Protein AF-A0A2N9XS10-F1 (afdb_monomer)

Mean predicted aligned error: 16.61 Å

Sequence (284 aa):
MAFKNLYELLKLKPTATPKDIAQAMKNAAQNQMISLDDLKQCKQLLLNEEARKKYNARLYAEYPEILIELTKPKEPEPAELEPAELETPEPVNTAASKKKRYIFISAACAVVIAVIGGVYFKYYKPISDAKEAVKDILKDPDSAKFYNVKRFVNSKSKIVSVCGKVNAKVPAGGYGGKQPFVYLVETKEAVLIPDKRPESIVKDFFYSTIYRINCLNADPDELSQQSAEAIVRLVEYEKLANEREATSIYDVTYNHLGKKMKEMSEKMEKDKQAISIYSHSDDE

Foldseek 3Di:
DDQDDLCVLLVHALPDDLVSLVVSLVVCVVVVSDDPVSSVVSCVQVNDPVSVVVSVVVVCVVCVVSVVVVPPPPDDDDDDDDDDDDDDDDDDDDDDDVPVVVVVVVVVVVVVVVVVVVVCCVAVVQLVLQLVQVLVVDPHSVQKDWAPWHWDQQPAPRFIKIKTWIWGADPVRDIPDTWIKIAGSVVSHIDTQDPFQDPDLLVQLVSLLRCCVGPVNDNNVVSVVLSVVLVVLVVVLVVLVVVLVVDDPPDPVNVVSVVVNVVSVVVNVVSCVVRGPDDPVRND

Secondary structure (DSSP, 8-state):
-PPP-HHHHTT--TT--HHHHHHHHHHHHHTT-S-HHHHHHHHHHHSSHHHHHHHHHHHHHH-THHHHHHHS-----------------------SSHHHHHHHHHHHHHHHHHHHHHHHHHHTHHHHHHHHHHHHHSSSGGG-EEEEEEEEE-TTT--EEEEEEEE-B-TTSSB---EEEEEETTTTEEEEPPSS--SSHHHHHHHHHHHHHHHS---HHHHHHHHHHHHHHHHHHHHHHHHHHHS-TTSHHHHHHHHHHHHHHHHHHHHHHHH-S--GGGG-

Radius of gyration: 30.56 Å; Cα contacts (8 Å, |Δi|>4): 286; chains: 1; bounding box: 82×45×98 Å

pLDDT: mean 81.93, std 19.3, range [24.75, 98.44]

Solvent-accessible surface area (backbone atoms only — not comparable to full-atom values): 16619 Å² total; per-residue (Å²): 133,84,90,76,67,65,38,64,78,56,74,46,59,94,83,57,50,64,66,54,51,55,50,37,51,51,54,32,59,77,65,64,71,57,55,75,68,57,52,49,49,43,52,59,34,60,67,33,70,71,43,24,54,58,46,49,57,49,46,51,71,75,42,56,65,61,59,52,66,73,64,53,74,83,73,82,74,81,83,81,84,84,83,89,87,85,86,85,81,87,83,88,89,83,94,86,70,67,72,63,58,54,53,55,52,51,50,52,51,51,53,52,51,50,53,52,49,50,54,43,55,72,62,47,43,60,55,52,53,38,52,51,43,45,29,75,74,43,91,35,47,86,56,56,45,79,41,80,72,42,80,34,63,20,84,81,81,62,52,46,23,33,31,32,28,38,29,33,39,42,98,88,73,48,70,80,49,77,34,41,35,42,19,37,65,85,81,64,46,53,44,79,38,72,88,52,62,54,91,47,66,69,55,33,46,50,52,17,49,54,45,33,29,46,67,65,56,43,55,57,68,63,52,49,50,53,52,51,54,46,51,52,49,49,54,52,44,53,51,47,50,55,53,36,71,75,36,56,86,87,40,74,64,28,60,54,40,52,49,52,49,51,61,47,50,58,50,50,52,51,44,45,67,73,55,43,78,63,60,84,81,40,78,119

Organism: NCBI:txid1196083

Nearest PDB structures (foldseek):
  6jqa-assembly1_A  TM=9.370E-01  e=3.439E+00  Onion yellows phytoplasma OY-W
  6jqa-assembly1_B  TM=9.227E-01  e=4.290E+00  Onion yellows phytoplasma OY-W

Structure (mmCIF, N/CA/C/O backbone):
data_AF-A0A2N9XS10-F1
#
_entry.id   AF-A0A2N9XS10-F1
#
loop_
_atom_site.group_PDB
_atom_site.id
_atom_site.type_symbol
_atom_site.label_atom_id
_atom_site.label_alt_id
_atom_site.label_comp_id
_atom_site.label_asym_id
_atom_site.label_entity_id
_atom_site.label_seq_id
_atom_site.pdbx_PDB_ins_code
_atom_site.Cartn_x
_atom_site.Cartn_y
_atom_site.Cartn_z
_atom_site.occupancy
_atom_site.B_iso_or_equiv
_atom_site.auth_seq_id
_atom_site.auth_comp_id
_atom_site.auth_asym_id
_atom_site.auth_atom_id
_atom_site.pdbx_PDB_model_num
ATOM 1 N N . MET A 1 1 ? -9.688 -20.241 16.674 1.00 48.56 1 MET A N 1
ATOM 2 C CA . MET A 1 1 ? -11.089 -20.157 17.145 1.00 48.56 1 MET A CA 1
ATOM 3 C C . MET A 1 1 ? -11.550 -18.715 17.014 1.00 48.56 1 MET A C 1
ATOM 5 O O . MET A 1 1 ? -10.761 -17.829 17.325 1.00 48.56 1 MET A O 1
ATOM 9 N N . ALA A 1 2 ? -12.756 -18.479 16.494 1.00 65.25 2 ALA A N 1
ATOM 10 C CA . ALA A 1 2 ? -13.311 -17.133 16.337 1.00 65.25 2 ALA A CA 1
ATOM 11 C C . ALA A 1 2 ? -13.537 -16.467 17.707 1.00 65.25 2 ALA A C 1
ATOM 13 O O . ALA A 1 2 ? -13.857 -17.145 18.683 1.00 65.25 2 ALA A O 1
ATOM 14 N N . PHE A 1 3 ? -13.337 -15.151 17.792 1.00 78.56 3 PHE A N 1
ATOM 15 C CA . PHE A 1 3 ? -13.546 -14.392 19.024 1.00 78.56 3 PHE A CA 1
ATOM 16 C C . PHE A 1 3 ? -15.055 -14.247 19.311 1.00 78.56 3 PHE A C 1
ATOM 18 O O . PHE A 1 3 ? -15.808 -13.740 18.481 1.00 78.56 3 PHE A O 1
ATOM 25 N N . LYS A 1 4 ? -15.500 -14.727 20.479 1.00 84.94 4 LYS A N 1
ATOM 26 C CA . LYS A 1 4 ? -16.919 -14.880 20.846 1.00 84.94 4 LYS A CA 1
ATOM 27 C C . LYS A 1 4 ? -17.401 -13.712 21.708 1.00 84.94 4 LYS A C 1
ATOM 29 O O . LYS A 1 4 ? -16.705 -13.332 22.651 1.00 84.94 4 LYS A O 1
ATOM 34 N N . ASN A 1 5 ? -18.591 -13.180 21.421 1.00 88.88 5 ASN A N 1
ATOM 35 C CA . ASN A 1 5 ? -19.243 -12.139 22.219 1.00 88.88 5 ASN A CA 1
ATOM 36 C C . ASN A 1 5 ? -19.998 -12.749 23.417 1.00 88.88 5 ASN A C 1
ATOM 38 O O . ASN A 1 5 ? -21.089 -13.292 23.280 1.00 88.88 5 ASN A O 1
ATOM 42 N N . LEU A 1 6 ? -19.418 -12.655 24.612 1.00 88.56 6 LEU A N 1
ATOM 43 C CA . LEU A 1 6 ? -19.959 -13.228 25.845 1.00 88.56 6 LEU A CA 1
ATOM 44 C C . LEU A 1 6 ? -21.153 -12.433 26.396 1.00 88.56 6 LEU A C 1
ATOM 46 O O . LEU A 1 6 ? -21.957 -12.982 27.146 1.00 88.56 6 LEU A O 1
ATOM 50 N N . TYR A 1 7 ? -21.293 -11.157 26.026 1.00 89.75 7 TYR A N 1
ATOM 51 C CA . TYR A 1 7 ? -22.439 -10.340 26.434 1.00 89.75 7 TYR A CA 1
ATOM 52 C C . TYR A 1 7 ? -23.711 -10.749 25.699 1.00 89.75 7 TYR A C 1
ATOM 54 O O . TYR A 1 7 ? -24.768 -10.857 26.315 1.00 89.75 7 TYR A O 1
ATOM 62 N N . GLU A 1 8 ? -23.590 -11.057 24.412 1.00 88.38 8 GLU A N 1
ATOM 63 C CA . GLU A 1 8 ? -24.694 -11.542 23.586 1.00 88.38 8 GLU A CA 1
ATOM 64 C C . GLU A 1 8 ? -25.215 -12.903 24.068 1.00 88.38 8 GLU A C 1
ATOM 66 O O . GLU A 1 8 ? -26.425 -13.090 24.190 1.00 88.38 8 GLU A O 1
ATOM 71 N N . LEU A 1 9 ? -24.315 -13.810 24.472 1.00 85.81 9 LEU A N 1
ATOM 72 C CA . LEU A 1 9 ? -24.684 -15.100 25.077 1.00 85.81 9 LEU A CA 1
ATOM 73 C C . LEU A 1 9 ? -25.534 -14.944 26.345 1.00 85.81 9 LEU A C 1
ATOM 75 O O . LEU A 1 9 ? -26.408 -15.763 26.617 1.00 85.81 9 LEU A O 1
ATOM 79 N N . LEU A 1 10 ? -25.276 -13.891 27.122 1.00 86.50 10 LEU A N 1
ATOM 80 C CA . LEU A 1 10 ? -26.023 -13.570 28.339 1.00 86.50 10 LEU A CA 1
ATOM 81 C C . LEU A 1 10 ? -27.206 -12.625 28.083 1.00 86.50 10 LEU A C 1
ATOM 83 O O . LEU A 1 10 ? -27.904 -12.279 29.035 1.00 86.50 10 LEU A O 1
ATOM 87 N N . LYS A 1 11 ? -27.436 -12.207 26.829 1.00 85.88 11 LYS A N 1
ATOM 88 C CA . LYS A 1 11 ? -28.42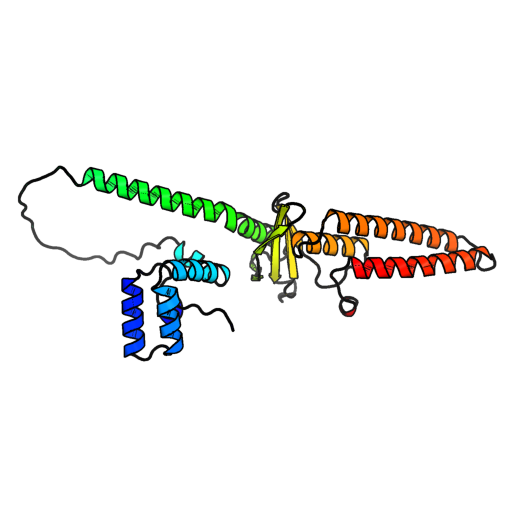3 -11.184 26.438 1.00 85.88 11 LYS A CA 1
ATOM 89 C C . LYS A 1 11 ? -28.269 -9.878 27.229 1.00 85.88 11 LYS A C 1
ATOM 91 O O . LYS A 1 11 ? -29.248 -9.251 27.626 1.00 85.88 11 LYS A O 1
ATOM 96 N N . LEU A 1 12 ? -27.024 -9.479 27.482 1.00 86.31 12 LEU A N 1
ATOM 97 C CA . LEU A 1 12 ? -26.670 -8.270 28.220 1.00 86.31 12 LEU A CA 1
ATOM 98 C C . LEU A 1 12 ? -25.936 -7.270 27.331 1.00 86.31 12 LEU A C 1
ATOM 100 O O . LEU A 1 12 ? -25.313 -7.627 26.336 1.00 86.31 12 LEU A O 1
ATOM 104 N N . LYS A 1 13 ? -25.957 -6.000 27.739 1.00 86.38 13 LYS A N 1
ATOM 105 C CA . LYS A 1 13 ? -25.102 -4.963 27.150 1.00 86.38 13 LYS A CA 1
ATOM 106 C C . LYS A 1 13 ? -23.727 -4.959 27.833 1.00 86.38 13 LYS A C 1
ATOM 108 O O . LYS A 1 13 ? -23.651 -5.239 29.033 1.00 86.38 13 LYS A O 1
ATOM 113 N N . PRO A 1 14 ? -22.642 -4.556 27.144 1.00 86.19 14 PRO A N 1
ATOM 114 C CA . PRO A 1 14 ? -21.313 -4.433 27.757 1.00 86.19 14 PRO A CA 1
ATOM 115 C C . PRO A 1 14 ? -21.239 -3.470 28.951 1.00 86.19 14 PRO A C 1
ATOM 117 O O . PRO A 1 14 ? -20.295 -3.538 29.742 1.00 86.19 14 PRO A O 1
ATOM 120 N N . THR A 1 15 ? -22.243 -2.599 29.103 1.00 84.25 15 THR A N 1
ATOM 121 C CA . THR A 1 15 ? -22.436 -1.660 30.217 1.00 84.25 15 THR A CA 1
ATOM 122 C C . THR A 1 15 ? -23.069 -2.283 31.468 1.00 84.25 15 THR A C 1
ATOM 124 O O . THR A 1 15 ? -23.132 -1.615 32.496 1.00 84.25 15 THR A O 1
ATOM 127 N N . ALA A 1 16 ? -23.509 -3.548 31.421 1.00 85.44 16 ALA A N 1
ATOM 128 C CA . ALA A 1 16 ? -24.172 -4.226 32.538 1.00 85.44 16 ALA A CA 1
ATOM 129 C C . ALA A 1 16 ? -23.303 -4.264 33.807 1.00 85.44 16 ALA A C 1
ATOM 131 O O . ALA A 1 16 ? -22.079 -4.448 33.744 1.00 85.44 16 ALA A O 1
ATOM 132 N N . THR A 1 17 ? -23.911 -4.120 34.984 1.00 90.88 17 THR A N 1
ATOM 133 C CA . THR A 1 17 ? -23.143 -4.142 36.235 1.00 90.88 17 THR A CA 1
ATOM 134 C C . THR A 1 17 ? -22.638 -5.561 36.540 1.00 90.88 17 THR A C 1
ATOM 136 O O . THR A 1 17 ? -23.207 -6.540 36.052 1.00 90.88 17 THR A O 1
ATOM 139 N N . PRO A 1 18 ? -21.578 -5.731 37.355 1.00 88.19 18 PRO A N 1
ATOM 140 C CA . PRO A 1 18 ? -21.129 -7.063 37.773 1.00 88.19 18 PRO A CA 1
ATOM 141 C C . PRO A 1 18 ? -22.240 -7.898 38.429 1.00 88.19 18 PRO A C 1
ATOM 143 O O . PRO A 1 18 ? -22.281 -9.115 38.254 1.00 88.19 18 PRO A O 1
ATOM 146 N N . LYS A 1 19 ? -23.168 -7.240 39.140 1.00 89.19 19 LYS A N 1
ATOM 147 C CA . LYS A 1 19 ? -24.332 -7.882 39.759 1.00 89.19 19 LYS A CA 1
ATOM 148 C C . LYS A 1 19 ? -25.300 -8.425 38.703 1.00 89.19 19 LYS A C 1
ATOM 150 O O . LYS A 1 19 ? -25.727 -9.571 38.820 1.00 89.19 19 LYS A O 1
ATOM 155 N N . ASP A 1 20 ? -25.581 -7.647 37.660 1.00 90.06 20 ASP A N 1
ATOM 156 C CA . ASP A 1 20 ? -26.467 -8.063 36.562 1.00 90.06 20 ASP A CA 1
ATOM 157 C C . ASP A 1 20 ? -25.864 -9.228 35.773 1.00 90.06 20 ASP A C 1
ATOM 159 O O . ASP A 1 20 ? -26.562 -10.180 35.436 1.00 90.06 20 ASP A O 1
ATOM 163 N N . ILE A 1 21 ? -24.546 -9.202 35.547 1.00 90.88 21 ILE A N 1
ATOM 164 C CA . ILE A 1 21 ? -23.814 -10.291 34.885 1.00 90.88 21 ILE A CA 1
ATOM 165 C C . ILE A 1 21 ? -23.883 -11.571 35.719 1.00 90.88 21 ILE A C 1
ATOM 167 O O . ILE A 1 21 ? -24.205 -12.631 35.185 1.00 90.88 21 ILE A O 1
ATOM 171 N N . ALA A 1 22 ? -23.630 -11.488 37.028 1.00 90.56 22 ALA A N 1
ATOM 172 C CA . ALA A 1 22 ? -23.716 -12.646 37.915 1.00 90.56 22 ALA A CA 1
ATOM 173 C C . ALA A 1 22 ? -25.136 -13.238 37.946 1.00 90.56 22 ALA A C 1
ATOM 175 O O . ALA A 1 22 ? -25.300 -14.460 37.905 1.00 90.56 22 ALA A O 1
ATOM 176 N N . GLN A 1 23 ? -26.160 -12.380 37.967 1.00 91.12 23 GLN A N 1
ATOM 177 C CA . GLN A 1 23 ? -27.555 -12.809 37.938 1.00 91.12 23 GLN A CA 1
ATOM 178 C C . GLN A 1 23 ? -27.931 -13.452 36.595 1.00 91.12 23 GLN A C 1
ATOM 180 O O . GLN A 1 23 ? -28.557 -14.511 36.582 1.00 91.12 23 GLN A O 1
ATOM 185 N N . ALA A 1 24 ? -27.508 -12.871 35.469 1.00 90.44 24 ALA A N 1
ATOM 186 C CA . ALA A 1 24 ? -27.749 -13.432 34.142 1.00 90.44 24 ALA A CA 1
ATOM 187 C C . ALA A 1 24 ? -27.050 -14.784 33.959 1.00 90.44 24 ALA A C 1
ATOM 189 O O . ALA A 1 24 ? -27.658 -15.720 33.450 1.00 90.44 24 ALA A O 1
ATOM 190 N N . MET A 1 25 ? -25.813 -14.929 34.446 1.00 90.94 25 MET A N 1
ATOM 191 C CA . MET A 1 25 ? -25.104 -16.211 34.439 1.00 90.94 25 MET A CA 1
ATOM 192 C C . MET A 1 25 ? -25.833 -17.275 35.265 1.00 90.94 25 MET A C 1
ATOM 194 O O . MET A 1 25 ? -25.942 -18.417 34.824 1.00 90.94 25 MET A O 1
ATOM 198 N N . LYS A 1 26 ? -26.359 -16.910 36.444 1.00 90.12 26 LYS A N 1
ATOM 199 C CA . LYS A 1 26 ? -27.147 -17.822 37.286 1.00 90.12 26 LYS A CA 1
ATOM 200 C C . LYS A 1 26 ? -28.411 -18.289 36.561 1.00 90.12 26 LYS A C 1
ATOM 202 O O . LYS A 1 26 ? -28.662 -19.490 36.505 1.00 90.12 26 LYS A O 1
ATOM 207 N N . ASN A 1 27 ? -29.154 -17.361 35.960 1.00 87.12 27 ASN A N 1
ATOM 208 C CA . ASN A 1 27 ? -30.365 -17.670 35.199 1.00 87.12 27 ASN A CA 1
ATOM 209 C C . ASN A 1 27 ? -30.054 -18.537 33.964 1.00 87.12 27 ASN A C 1
ATOM 211 O O . ASN A 1 27 ? -30.767 -19.498 33.685 1.00 87.12 27 ASN A O 1
ATOM 215 N N . ALA A 1 28 ? -28.972 -18.235 33.241 1.00 87.75 28 ALA A N 1
ATOM 216 C CA . ALA A 1 28 ? -28.562 -18.983 32.056 1.00 87.75 28 ALA A CA 1
ATOM 217 C C . ALA A 1 28 ? -28.104 -20.412 32.399 1.00 87.75 28 ALA A C 1
ATOM 219 O O . ALA A 1 28 ? -28.397 -21.340 31.649 1.00 87.75 28 ALA A O 1
ATOM 220 N N . ALA A 1 29 ? -27.447 -20.602 33.550 1.00 86.12 29 ALA A N 1
ATOM 221 C CA . ALA A 1 29 ? -27.064 -21.919 34.053 1.00 86.12 29 ALA A CA 1
ATOM 222 C C . ALA A 1 29 ? -28.277 -22.753 34.497 1.00 86.12 29 ALA A C 1
ATOM 224 O O . ALA A 1 29 ? -28.362 -23.931 34.160 1.00 86.12 29 ALA A O 1
ATOM 225 N N . GLN A 1 30 ? -29.229 -22.147 35.217 1.00 84.81 30 GLN A N 1
ATOM 226 C CA . GLN A 1 30 ? -30.445 -22.827 35.685 1.00 84.81 30 GLN A CA 1
ATOM 227 C C . GLN A 1 30 ? -31.339 -23.285 34.529 1.00 84.81 30 GLN A C 1
ATOM 229 O O . GLN A 1 30 ? -31.885 -24.382 34.574 1.00 84.81 30 GLN A O 1
ATOM 234 N N . ASN A 1 31 ? -31.438 -22.466 33.482 1.00 82.94 31 ASN A N 1
ATOM 235 C CA . ASN A 1 31 ? -32.268 -22.742 32.312 1.00 82.94 31 ASN A CA 1
ATOM 236 C C . ASN A 1 31 ? -31.500 -23.421 31.165 1.00 82.94 31 ASN A C 1
ATOM 238 O O . ASN A 1 31 ? -32.026 -23.506 30.059 1.00 82.94 31 ASN A O 1
ATOM 242 N N . GLN A 1 32 ? -30.253 -23.853 31.399 1.00 83.38 32 GLN A N 1
ATOM 243 C CA . GLN A 1 32 ? -29.389 -24.517 30.410 1.00 83.38 32 GLN A CA 1
ATOM 244 C C . GLN A 1 32 ? -29.262 -23.761 29.068 1.00 83.38 32 GLN A C 1
ATOM 246 O O . GLN A 1 32 ? -29.139 -24.363 28.005 1.00 83.38 32 GLN A O 1
ATOM 251 N N . MET A 1 33 ? -29.277 -22.425 29.105 1.00 76.62 33 MET A N 1
ATOM 252 C CA . MET A 1 33 ? -29.275 -21.578 27.902 1.00 76.62 33 MET A CA 1
ATOM 253 C C . MET A 1 33 ? -27.901 -21.478 27.226 1.00 76.62 33 MET A C 1
ATOM 255 O O . MET A 1 33 ? -27.823 -21.103 26.059 1.00 76.62 33 MET A O 1
ATOM 259 N N . ILE A 1 34 ? -26.820 -21.780 27.952 1.00 84.38 34 ILE A N 1
ATOM 260 C CA . ILE A 1 34 ? -25.438 -21.733 27.457 1.00 84.38 34 ILE A CA 1
ATOM 261 C C . ILE A 1 34 ? -24.620 -22.904 28.013 1.00 84.38 34 ILE A C 1
ATOM 263 O O . ILE A 1 34 ? -24.944 -23.464 29.062 1.00 84.38 34 ILE A O 1
ATOM 267 N N . SER A 1 35 ? -23.547 -23.272 27.309 1.00 86.19 35 SER A N 1
ATOM 268 C CA . SER A 1 35 ? -22.690 -24.399 27.689 1.00 86.19 35 SER A CA 1
ATOM 269 C C . SER A 1 35 ? -21.893 -24.133 28.978 1.00 86.19 35 SER A C 1
ATOM 271 O O . SER A 1 35 ? -21.622 -22.986 29.345 1.00 86.19 35 SER A O 1
ATOM 273 N N . LEU A 1 36 ? -21.464 -25.202 29.659 1.00 81.00 36 LEU A N 1
ATOM 274 C CA . LEU A 1 36 ? -20.620 -25.093 30.858 1.00 81.00 36 LEU A CA 1
ATOM 275 C C . LEU A 1 36 ? -19.260 -24.435 30.568 1.00 81.00 36 LEU A C 1
ATOM 277 O O . LEU A 1 36 ? -18.736 -23.718 31.423 1.00 81.00 36 LEU A O 1
ATOM 281 N N . ASP A 1 37 ? -18.702 -24.650 29.373 1.00 84.25 37 ASP A N 1
ATOM 282 C CA . ASP A 1 37 ? -17.444 -24.018 28.965 1.00 84.25 37 ASP A CA 1
ATOM 283 C C . ASP A 1 37 ? -17.618 -22.503 28.772 1.00 84.25 37 ASP A C 1
ATOM 285 O O . ASP A 1 37 ? -16.839 -21.710 29.303 1.00 84.25 37 ASP A O 1
ATOM 289 N N . ASP A 1 38 ? -18.716 -22.083 28.136 1.00 85.50 38 ASP A N 1
ATOM 290 C CA . ASP A 1 38 ? -19.047 -20.665 27.969 1.00 85.50 38 ASP A CA 1
ATOM 291 C C . ASP A 1 38 ? -19.319 -19.976 29.317 1.00 85.50 38 ASP A C 1
ATOM 293 O O . ASP A 1 38 ? -18.853 -18.860 29.550 1.00 85.50 38 ASP A O 1
ATOM 297 N N . LEU A 1 39 ? -19.996 -20.649 30.258 1.00 85.69 39 LEU A N 1
ATOM 298 C CA . LEU A 1 39 ? -20.187 -20.144 31.627 1.00 85.69 39 LEU A CA 1
ATOM 299 C C . LEU A 1 39 ? -18.859 -19.913 32.350 1.00 85.69 39 LEU A C 1
ATOM 301 O O . LEU A 1 39 ? -18.704 -18.924 33.076 1.00 85.69 39 LEU A O 1
ATOM 305 N N . LYS A 1 40 ? -17.888 -20.811 32.152 1.00 88.50 40 LYS A N 1
ATOM 306 C CA . LYS A 1 40 ? -16.547 -20.680 32.725 1.00 88.50 40 LYS A CA 1
ATOM 307 C C . LYS A 1 40 ? -15.818 -19.474 32.135 1.00 88.50 40 LYS A C 1
ATOM 309 O O . LYS A 1 40 ? -15.238 -18.699 32.898 1.00 88.50 40 LYS A O 1
ATOM 314 N N . GLN A 1 41 ? -15.911 -19.268 30.821 1.00 88.81 41 GLN A N 1
ATOM 315 C CA . GLN A 1 41 ? -15.352 -18.089 30.156 1.00 88.81 41 GLN A CA 1
ATOM 316 C C . GLN A 1 41 ? -16.016 -16.793 30.645 1.00 88.81 41 GLN A C 1
ATOM 318 O O . GLN A 1 41 ? -15.308 -15.853 31.006 1.00 88.81 41 GLN A O 1
ATOM 323 N N . CYS A 1 42 ? -17.347 -16.755 30.778 1.00 87.25 42 CYS A N 1
ATOM 324 C CA . CYS A 1 42 ? -18.070 -15.616 31.356 1.00 87.25 42 CYS A CA 1
ATOM 325 C C . CYS A 1 42 ? -17.596 -15.300 32.782 1.00 87.25 42 CYS A C 1
ATOM 327 O O . CYS A 1 42 ? -17.342 -14.141 33.108 1.00 87.25 42 CYS A O 1
ATOM 329 N N . LYS A 1 43 ? -17.393 -16.319 33.627 1.00 89.19 43 LYS A N 1
ATOM 330 C CA . LYS A 1 43 ? -16.877 -16.126 34.993 1.00 89.19 43 LYS A CA 1
ATOM 331 C C . LYS A 1 43 ? -15.473 -15.522 34.995 1.00 89.19 43 LYS A C 1
ATOM 333 O O . LYS A 1 43 ? -15.200 -14.614 35.774 1.00 89.19 43 LYS A O 1
ATOM 338 N N . 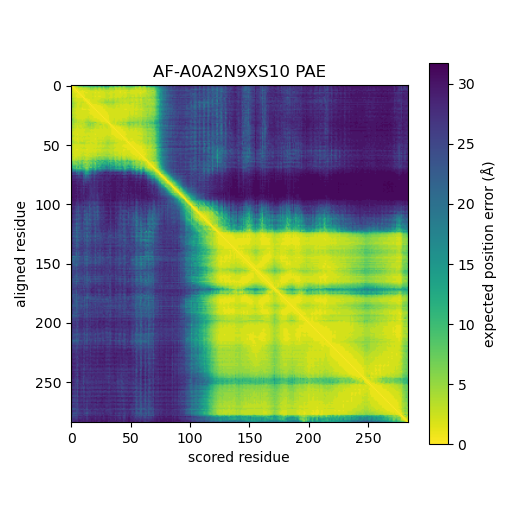GLN A 1 44 ? -14.582 -16.034 34.149 1.00 88.94 44 GLN A N 1
ATOM 339 C CA . GLN A 1 44 ? -13.179 -15.617 34.111 1.00 88.94 44 GLN A CA 1
ATOM 340 C C . GLN A 1 44 ? -12.995 -14.231 33.489 1.00 88.94 44 GLN A C 1
ATOM 342 O O . GLN A 1 44 ? -12.175 -13.454 33.972 1.00 88.94 44 GLN A O 1
ATOM 347 N N . LEU A 1 45 ? -13.755 -13.923 32.436 1.00 89.81 45 LEU A N 1
ATOM 348 C CA . LEU A 1 45 ? -13.566 -12.720 31.629 1.00 89.81 45 LEU A CA 1
ATOM 349 C C . LEU A 1 45 ? -14.521 -11.582 31.996 1.00 89.81 45 LEU A C 1
ATOM 351 O O . LEU A 1 45 ? -14.124 -10.437 31.853 1.00 89.81 45 LEU A O 1
ATOM 355 N N . LEU A 1 46 ? -15.744 -11.847 32.474 1.00 91.44 46 LEU A N 1
ATOM 356 C CA . LEU A 1 46 ? -16.735 -10.790 32.742 1.00 91.44 46 LEU A CA 1
ATOM 357 C C . LEU A 1 46 ? -16.889 -10.423 34.225 1.00 91.44 46 LEU A C 1
ATOM 359 O O . LEU A 1 46 ? -17.251 -9.285 34.521 1.00 91.44 46 LEU A O 1
ATOM 363 N N . LEU A 1 47 ? -16.629 -11.346 35.160 1.00 89.81 47 LEU A N 1
ATOM 364 C CA . LEU A 1 47 ? -16.726 -11.059 36.604 1.00 89.81 47 LEU A CA 1
ATOM 365 C C . LEU A 1 47 ? -15.409 -10.567 37.221 1.00 89.81 47 LEU A C 1
ATOM 367 O O . LEU A 1 47 ? -15.429 -9.990 38.306 1.00 89.81 47 LEU A O 1
ATOM 371 N N . ASN A 1 48 ? -14.277 -10.752 36.540 1.00 89.06 48 ASN A N 1
ATOM 372 C CA . ASN A 1 48 ? -13.007 -10.142 36.925 1.00 89.06 48 ASN A CA 1
ATOM 373 C C . ASN A 1 48 ? -12.855 -8.785 36.224 1.00 89.06 48 ASN A C 1
ATOM 375 O O . ASN A 1 48 ? -12.909 -8.713 35.001 1.00 89.06 48 ASN A O 1
ATOM 379 N N . GLU A 1 49 ? -12.652 -7.709 36.986 1.00 86.31 49 GLU A N 1
ATOM 380 C CA . GLU A 1 49 ? -12.628 -6.346 36.443 1.00 86.31 49 GLU A CA 1
ATOM 381 C C . GLU A 1 49 ? -11.483 -6.109 35.442 1.00 86.31 49 GLU A C 1
ATOM 383 O O . GLU A 1 49 ? -11.682 -5.489 34.395 1.00 86.31 49 GLU A O 1
ATOM 388 N N . GLU A 1 50 ? -10.286 -6.620 35.733 1.00 83.94 50 GLU A N 1
ATOM 389 C CA . GLU A 1 50 ? -9.113 -6.453 34.873 1.00 83.94 50 GLU A CA 1
ATOM 390 C C . GLU A 1 50 ? -9.252 -7.268 33.580 1.00 83.94 50 GLU A C 1
ATOM 392 O O . GLU A 1 50 ? -9.005 -6.763 32.479 1.00 83.94 50 GLU A O 1
ATOM 397 N N . ALA A 1 51 ? -9.716 -8.514 33.701 1.00 86.06 51 ALA A N 1
ATOM 398 C CA . ALA A 1 51 ? -9.990 -9.373 32.556 1.00 86.06 51 ALA A CA 1
ATOM 399 C C . ALA A 1 51 ? -11.115 -8.798 31.689 1.00 86.06 51 ALA A C 1
ATOM 401 O O . ALA A 1 51 ? -10.989 -8.788 30.466 1.00 86.06 51 ALA A O 1
ATOM 402 N N . ARG A 1 52 ? -12.156 -8.226 32.308 1.00 90.50 52 ARG A N 1
ATOM 403 C CA . ARG A 1 52 ? -13.281 -7.584 31.619 1.00 90.50 52 ARG A CA 1
ATOM 404 C C . ARG A 1 52 ? -12.839 -6.362 30.837 1.00 90.50 52 ARG A C 1
ATOM 406 O O . ARG A 1 52 ? -13.276 -6.181 29.708 1.00 90.50 52 ARG A O 1
ATOM 413 N N . LYS A 1 53 ? -11.935 -5.545 31.382 1.00 86.31 53 LYS A N 1
ATOM 414 C CA . LYS A 1 53 ? -11.351 -4.404 30.658 1.00 86.31 53 LYS A CA 1
ATOM 415 C C . LYS A 1 53 ? -10.604 -4.860 29.401 1.00 86.31 53 LYS A C 1
ATOM 417 O O . LYS A 1 53 ? -10.855 -4.329 28.320 1.00 86.31 53 LYS A O 1
ATOM 422 N N . LYS A 1 54 ? -9.742 -5.876 29.522 1.00 85.94 54 LYS A N 1
ATOM 423 C CA . LYS A 1 54 ? -9.000 -6.463 28.387 1.00 85.94 54 LYS A CA 1
ATOM 424 C C . LYS A 1 54 ? -9.939 -7.110 27.365 1.00 85.94 54 LYS A C 1
ATOM 426 O O . LYS A 1 54 ? -9.771 -6.924 26.161 1.00 85.94 54 LYS A O 1
ATOM 431 N N . TYR A 1 55 ? -10.946 -7.831 27.846 1.00 88.75 55 TYR A N 1
ATOM 432 C CA . TYR A 1 55 ? -11.958 -8.473 27.020 1.00 88.75 55 TYR A CA 1
ATOM 433 C C . TYR A 1 55 ? -12.798 -7.445 26.255 1.00 88.75 55 TYR A C 1
ATOM 435 O O . TYR A 1 55 ? -12.935 -7.572 25.045 1.00 88.75 55 TYR A O 1
ATOM 443 N N . ASN A 1 56 ? -13.273 -6.385 26.914 1.00 88.19 56 ASN A N 1
ATOM 444 C CA . ASN A 1 56 ? -14.059 -5.318 26.290 1.00 88.19 56 ASN A CA 1
ATOM 445 C C . ASN A 1 56 ? -13.252 -4.553 25.244 1.00 88.19 56 ASN A C 1
ATOM 447 O O . ASN A 1 56 ? -13.769 -4.264 24.171 1.00 88.19 56 ASN A O 1
ATOM 451 N N . ALA A 1 57 ? -11.973 -4.277 25.515 1.00 84.00 57 ALA A N 1
ATOM 452 C CA . ALA A 1 57 ? -11.086 -3.666 24.529 1.00 84.00 57 ALA A CA 1
ATOM 453 C C . ALA A 1 57 ? -10.988 -4.517 23.252 1.00 84.00 57 ALA A C 1
ATOM 455 O O . ALA A 1 57 ? -11.034 -3.983 22.146 1.00 84.00 57 ALA A O 1
ATOM 456 N N . ARG A 1 58 ? -10.912 -5.846 23.399 1.00 85.75 58 ARG A N 1
ATOM 457 C CA . ARG A 1 58 ? -10.918 -6.772 22.262 1.00 85.75 58 ARG A CA 1
ATOM 458 C C . ARG A 1 58 ? -12.294 -6.883 21.604 1.00 85.75 58 ARG A C 1
ATOM 460 O O . ARG A 1 58 ? -12.369 -6.890 20.384 1.00 85.75 58 ARG A O 1
ATOM 467 N N . LEU A 1 59 ? -13.368 -6.906 22.390 1.00 86.38 59 LEU A N 1
ATOM 468 C CA . LEU A 1 59 ? -14.746 -6.938 21.903 1.00 86.38 59 LEU A CA 1
ATOM 469 C C . LEU A 1 59 ? -15.045 -5.754 20.992 1.00 86.38 59 LEU A C 1
ATOM 471 O O . LEU A 1 59 ? -15.566 -5.950 19.905 1.00 86.38 59 LEU A O 1
ATOM 475 N N . TYR A 1 60 ? -14.650 -4.549 21.393 1.00 83.69 60 TYR A N 1
ATOM 476 C CA . TYR A 1 60 ? -14.849 -3.348 20.587 1.00 83.69 60 TYR A CA 1
ATOM 477 C C . TYR A 1 60 ? -13.930 -3.266 19.366 1.00 83.69 60 TYR A C 1
ATOM 479 O O . TYR A 1 60 ? -14.276 -2.606 18.390 1.00 83.69 60 TYR A O 1
ATOM 487 N N . ALA A 1 61 ? -12.772 -3.931 19.403 1.00 76.94 61 ALA A N 1
ATOM 488 C CA . ALA A 1 61 ? -11.901 -4.043 18.238 1.00 76.94 61 ALA A CA 1
ATOM 489 C C . ALA A 1 61 ? -12.478 -4.984 17.164 1.00 76.94 61 ALA A C 1
ATOM 491 O O . ALA A 1 61 ? -12.237 -4.766 15.980 1.00 76.94 61 ALA A O 1
ATOM 492 N N . GLU A 1 62 ? -13.222 -6.014 17.577 1.00 76.62 62 GLU A N 1
ATOM 493 C CA . GLU A 1 62 ? -13.800 -7.033 16.686 1.00 76.62 62 GLU A CA 1
ATOM 494 C C . GLU A 1 62 ? -15.237 -6.686 16.244 1.00 76.62 62 GLU A C 1
ATOM 496 O O . GLU A 1 62 ? -15.593 -6.954 15.101 1.00 76.62 62 GLU A O 1
ATOM 501 N N . TYR A 1 63 ? -16.033 -6.045 17.112 1.00 77.69 63 TYR A N 1
ATOM 502 C CA . TYR A 1 63 ? -17.448 -5.695 16.895 1.00 77.69 63 TYR A CA 1
ATOM 503 C C . TYR A 1 63 ? -17.695 -4.188 17.131 1.00 77.69 63 TYR A C 1
ATOM 505 O O . TYR A 1 63 ? -18.221 -3.781 18.178 1.00 77.69 63 TYR A O 1
ATOM 513 N N . PRO A 1 64 ? -17.271 -3.317 16.198 1.00 69.00 64 PRO A N 1
ATOM 514 C CA . PRO A 1 64 ? -17.357 -1.863 16.356 1.00 69.00 64 PRO A CA 1
ATOM 515 C C . PRO A 1 64 ? -18.799 -1.320 16.387 1.00 69.00 64 PRO A C 1
ATOM 517 O O . PRO A 1 64 ? -19.035 -0.251 16.949 1.00 69.00 64 PRO A O 1
ATOM 520 N N . GLU A 1 65 ? -19.776 -2.043 15.835 1.00 69.06 65 GLU A N 1
ATOM 521 C CA . GLU A 1 65 ? -21.207 -1.701 15.852 1.00 69.06 65 GLU A CA 1
ATOM 522 C C . GLU A 1 65 ? -21.802 -1.605 17.264 1.00 69.06 65 GLU A C 1
ATOM 524 O O . GLU A 1 65 ? -22.680 -0.776 17.506 1.00 69.06 65 GLU A O 1
ATOM 529 N N . ILE A 1 66 ? -21.266 -2.361 18.228 1.00 70.62 66 ILE A N 1
ATOM 530 C CA . ILE A 1 66 ? -21.722 -2.337 19.625 1.00 70.62 66 ILE A CA 1
ATOM 531 C C . ILE A 1 66 ? -21.500 -0.947 20.247 1.00 70.62 66 ILE A C 1
ATOM 533 O O . ILE A 1 66 ? -22.315 -0.474 21.036 1.00 70.62 66 ILE A O 1
ATOM 537 N N . LEU A 1 67 ? -20.424 -0.248 19.869 1.00 60.03 67 LEU A N 1
ATOM 538 C CA . LEU A 1 67 ? -20.153 1.114 20.347 1.00 60.03 67 LEU A CA 1
ATOM 539 C C . LEU A 1 67 ? -21.082 2.155 19.713 1.00 60.03 67 LEU A C 1
ATOM 541 O O . LEU A 1 67 ? -21.410 3.154 20.354 1.00 60.03 67 LEU A O 1
ATOM 545 N N . ILE A 1 68 ? -21.541 1.915 18.485 1.00 58.25 68 ILE A N 1
ATOM 546 C CA . ILE A 1 68 ? -22.514 2.782 17.811 1.00 58.25 68 ILE A CA 1
ATOM 547 C C . ILE A 1 68 ? -23.872 2.661 18.515 1.00 58.25 68 ILE A C 1
ATOM 549 O O . ILE A 1 68 ? -24.524 3.667 18.780 1.00 58.25 68 ILE A O 1
ATOM 553 N N . GLU A 1 69 ? -24.277 1.451 18.904 1.00 61.78 69 GLU A N 1
ATOM 554 C CA . GLU A 1 69 ? -25.533 1.230 19.631 1.00 61.78 69 GLU A CA 1
ATOM 555 C C . GLU A 1 69 ? -25.517 1.821 21.051 1.00 61.78 69 GLU A C 1
ATOM 557 O O . GLU A 1 69 ? -26.536 2.311 21.533 1.00 61.78 69 GLU A O 1
ATOM 562 N N . LEU A 1 70 ? -24.356 1.839 21.714 1.00 63.22 70 LEU A N 1
ATOM 563 C CA . LEU A 1 70 ? -24.193 2.456 23.036 1.00 63.22 70 LEU A CA 1
ATOM 564 C C . LEU A 1 70 ? -24.169 3.994 23.003 1.00 63.22 70 LEU A C 1
ATOM 566 O O . LEU A 1 70 ? -24.390 4.616 24.041 1.00 63.22 70 LEU A O 1
ATOM 570 N N . THR A 1 71 ? -23.883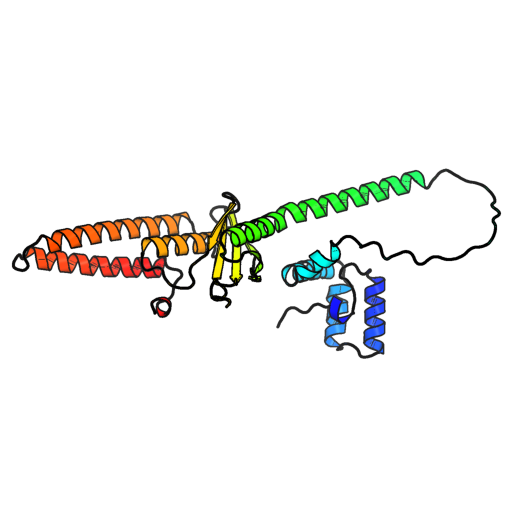 4.601 21.846 1.00 46.91 71 THR A N 1
ATOM 571 C CA . THR A 1 71 ? -23.751 6.062 21.675 1.00 46.91 71 THR A CA 1
ATOM 572 C C . THR A 1 71 ? -24.939 6.712 20.967 1.00 46.91 71 THR A C 1
ATOM 574 O O . THR A 1 71 ? -25.021 7.941 20.945 1.00 46.91 71 THR A O 1
ATOM 577 N N . LYS A 1 72 ? -25.892 5.927 20.443 1.00 46.78 72 LYS A N 1
ATOM 578 C CA . LYS A 1 72 ? -27.170 6.465 19.963 1.00 46.78 72 LYS A CA 1
ATOM 579 C C . LYS A 1 72 ? -27.895 7.180 21.116 1.00 46.78 72 LYS A C 1
ATOM 581 O O . LYS A 1 72 ? -28.083 6.571 22.174 1.00 46.78 72 LYS A O 1
ATOM 586 N N . PRO A 1 73 ? -28.311 8.449 20.937 1.00 39.69 73 PRO A N 1
ATOM 587 C CA . PRO A 1 73 ? -29.187 9.125 21.883 1.00 39.69 73 PRO A CA 1
ATOM 588 C C . PRO A 1 73 ? -30.416 8.254 22.132 1.00 39.69 73 PRO A C 1
ATOM 590 O O . PRO A 1 73 ? -30.982 7.707 21.186 1.00 39.69 73 PRO A O 1
ATOM 593 N N . LYS A 1 74 ? -30.810 8.101 23.399 1.00 41.88 74 LYS A N 1
ATOM 594 C CA . LYS A 1 74 ? -32.066 7.440 23.751 1.00 41.88 74 LYS A CA 1
ATOM 595 C C . LYS A 1 74 ? -33.192 8.277 23.138 1.00 41.88 74 LYS A C 1
ATOM 597 O O . LYS A 1 74 ? -33.475 9.367 23.629 1.00 41.88 74 LYS A O 1
ATOM 602 N N . GLU A 1 75 ? -33.741 7.808 22.024 1.00 36.69 75 GLU A N 1
ATOM 603 C CA . GLU A 1 75 ? -34.915 8.390 21.381 1.00 36.69 75 GLU A CA 1
ATOM 604 C C . GLU A 1 75 ? -36.039 8.438 22.431 1.00 36.69 75 GLU A C 1
ATOM 606 O O . GLU A 1 75 ? -36.2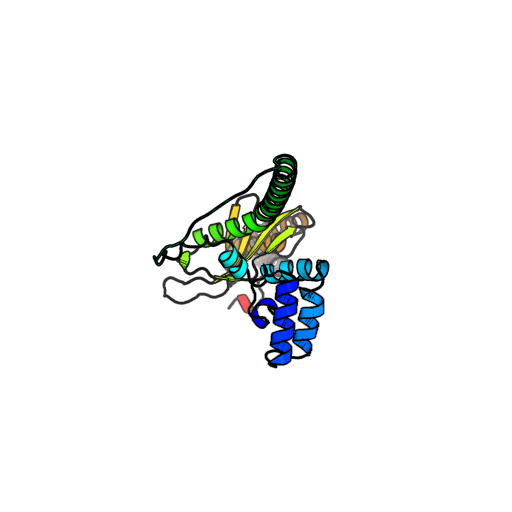06 7.457 23.167 1.00 36.69 75 GLU A O 1
ATOM 611 N N . PRO A 1 76 ? -36.717 9.585 22.623 1.00 36.09 76 PRO A N 1
ATOM 612 C CA . PRO A 1 76 ? -37.744 9.704 23.644 1.00 36.09 76 PRO A CA 1
ATOM 613 C C . PRO A 1 76 ? -38.902 8.780 23.273 1.00 36.09 76 PRO A C 1
ATOM 615 O O . PRO A 1 76 ? -39.656 9.038 22.340 1.00 36.09 76 PRO A O 1
ATOM 618 N N . GLU A 1 77 ? -39.001 7.679 24.006 1.00 38.97 77 GLU A N 1
ATOM 619 C CA . GLU A 1 77 ? -40.158 6.796 24.004 1.00 38.97 77 GLU A CA 1
ATOM 620 C C . GLU A 1 77 ? -41.400 7.652 24.339 1.00 38.97 77 GLU A C 1
ATOM 622 O O . GLU A 1 77 ? -41.347 8.416 25.313 1.00 38.97 77 GLU A O 1
ATOM 627 N N . PRO A 1 78 ? -42.469 7.627 23.518 1.00 33.22 78 PRO A N 1
ATOM 628 C CA . PRO A 1 78 ? -43.632 8.481 23.721 1.00 33.22 78 PRO A CA 1
ATOM 629 C C . PRO A 1 78 ? -44.250 8.206 25.088 1.00 33.22 78 PRO A C 1
ATOM 631 O O . PRO A 1 78 ? -44.529 7.061 25.435 1.00 33.22 78 PRO A O 1
ATOM 634 N N . ALA A 1 79 ? -44.447 9.267 25.865 1.00 38.09 79 ALA A N 1
ATOM 635 C CA . ALA A 1 79 ? -45.123 9.197 27.146 1.00 38.09 79 ALA A CA 1
ATOM 636 C C . ALA A 1 79 ? -46.580 8.753 26.942 1.00 38.09 79 ALA A C 1
ATOM 638 O O . ALA A 1 79 ? -47.405 9.529 26.459 1.00 38.09 79 ALA A O 1
ATOM 639 N N . GLU A 1 80 ? -46.899 7.521 27.330 1.00 37.09 80 GLU A N 1
ATOM 640 C CA . GLU A 1 80 ? -48.275 7.129 27.627 1.00 37.09 80 GLU A CA 1
ATOM 641 C C . GLU A 1 80 ? -48.675 7.732 28.989 1.00 37.09 80 GLU A C 1
ATOM 643 O O . GLU A 1 80 ? -48.108 7.413 30.034 1.00 37.09 80 GLU A O 1
ATOM 648 N N . LEU A 1 81 ? -49.620 8.675 28.926 1.00 29.48 81 LEU A N 1
ATOM 649 C CA . LEU A 1 81 ? -50.431 9.253 30.011 1.00 29.48 81 LEU A CA 1
ATOM 650 C C . LEU A 1 81 ? -51.411 8.166 30.519 1.00 29.48 81 LEU A C 1
ATOM 652 O O . LEU A 1 81 ? -51.924 7.422 29.691 1.00 29.48 81 LEU A O 1
ATOM 656 N N . GLU A 1 82 ? -51.680 7.904 31.806 1.00 36.03 82 GLU A N 1
ATOM 657 C CA . GLU A 1 82 ? -52.348 8.651 32.908 1.00 36.03 82 GLU A CA 1
ATOM 658 C C . GLU A 1 82 ? -52.630 7.614 34.057 1.00 36.03 82 GLU A C 1
ATOM 660 O O . GLU A 1 82 ? -52.425 6.422 33.799 1.00 36.03 82 GLU A O 1
ATOM 665 N N . PRO A 1 83 ? -53.223 7.920 35.249 1.00 38.03 83 PRO A N 1
ATOM 666 C CA . PRO A 1 83 ? -53.412 9.184 35.991 1.00 38.03 83 PRO A CA 1
ATOM 667 C C . PRO A 1 83 ? -53.078 9.108 37.523 1.00 38.03 83 PRO A C 1
ATOM 669 O O . PRO A 1 83 ? -52.628 8.088 38.037 1.00 38.03 83 PRO A O 1
ATOM 672 N N . ALA A 1 84 ? -53.316 10.246 38.205 1.00 31.55 84 ALA A N 1
ATOM 673 C CA . ALA A 1 84 ? -53.307 10.623 39.643 1.00 31.55 84 ALA A CA 1
ATOM 674 C C . ALA A 1 84 ? -53.708 9.540 40.686 1.00 31.55 84 ALA A C 1
ATOM 676 O O . ALA A 1 84 ? -54.395 8.589 40.341 1.00 31.55 84 ALA A O 1
ATOM 677 N N . GLU A 1 85 ? -53.336 9.550 41.979 1.00 30.73 85 GLU A N 1
ATOM 678 C CA . GLU A 1 85 ? -53.456 10.535 43.092 1.00 30.73 85 GLU A CA 1
ATOM 679 C C . GLU A 1 85 ? -52.744 9.869 44.324 1.00 30.73 85 GLU A C 1
ATOM 681 O O . GLU A 1 85 ? -52.658 8.643 44.359 1.00 30.73 85 GLU A O 1
ATOM 686 N N . LEU A 1 86 ? -52.124 10.507 45.332 1.00 24.75 86 LEU A N 1
ATOM 687 C CA . LEU A 1 86 ? -52.759 11.127 46.509 1.00 24.75 86 LEU A CA 1
ATOM 688 C C . LEU A 1 86 ? -51.663 11.576 47.528 1.00 24.75 86 LEU A C 1
ATOM 690 O O . LEU A 1 86 ? -50.769 10.806 47.870 1.00 24.75 86 LEU A O 1
ATOM 694 N N . GLU A 1 87 ? -51.773 12.834 47.959 1.00 31.34 87 GLU A N 1
ATOM 695 C CA . GLU A 1 87 ? -51.408 13.523 49.221 1.00 31.34 87 GLU A CA 1
ATOM 696 C C . GLU A 1 87 ? -50.161 13.181 50.090 1.00 31.34 87 GLU A C 1
ATOM 698 O O . GLU A 1 87 ? -49.891 12.061 50.515 1.00 31.34 87 GLU A O 1
ATOM 703 N N . THR A 1 88 ? -49.457 14.263 50.458 1.00 31.17 88 THR A N 1
ATOM 704 C CA . THR A 1 88 ? -48.394 14.404 51.482 1.00 31.17 88 THR A CA 1
ATOM 705 C C . THR A 1 88 ? -48.923 14.260 52.929 1.00 31.17 88 THR A C 1
ATOM 707 O O . THR A 1 88 ? -50.116 14.460 53.140 1.00 31.17 88 THR A O 1
ATOM 710 N N . PRO A 1 89 ? -48.072 14.040 53.961 1.00 38.09 89 PRO A N 1
ATOM 711 C CA . PRO A 1 89 ? -47.375 15.169 54.609 1.00 38.09 89 PRO A CA 1
ATOM 712 C C . PRO A 1 89 ? -45.911 14.888 55.019 1.00 38.09 89 PRO A C 1
ATOM 714 O O . PRO A 1 89 ? -45.514 13.762 55.312 1.00 38.09 89 PRO A O 1
ATOM 717 N N . GLU A 1 90 ? -45.103 15.952 55.065 1.00 40.41 90 GLU A N 1
ATOM 718 C CA . GLU A 1 90 ? -43.765 15.968 55.683 1.00 40.41 90 GLU A CA 1
ATOM 719 C C . GLU A 1 90 ? -43.835 15.745 57.213 1.00 40.41 90 GLU A C 1
ATOM 721 O O . GLU A 1 90 ? -44.879 15.985 57.825 1.00 40.41 90 GLU A O 1
ATOM 726 N N . PRO A 1 91 ? -42.713 15.376 57.872 1.00 36.56 91 PRO A N 1
ATOM 727 C CA . PRO A 1 91 ? -41.982 16.455 58.542 1.00 36.56 91 PRO A CA 1
ATOM 728 C C . PRO A 1 91 ? -40.436 16.346 58.529 1.00 36.56 91 PRO A C 1
ATOM 730 O O . PRO A 1 91 ? -39.843 15.324 58.854 1.00 36.56 91 PRO A O 1
ATOM 733 N N . VAL A 1 92 ? -39.810 17.492 58.228 1.00 34.47 92 VAL A N 1
ATOM 734 C CA . VAL A 1 92 ? -38.858 18.235 59.085 1.00 34.47 92 VAL A CA 1
ATOM 735 C C . VAL A 1 92 ? -37.453 17.647 59.390 1.00 34.47 92 VAL A C 1
ATOM 737 O O . VAL A 1 92 ? -37.269 16.673 60.109 1.00 34.47 92 VAL A O 1
ATOM 740 N N . ASN A 1 93 ? -36.457 18.448 58.969 1.00 37.88 93 ASN A N 1
ATOM 741 C CA . ASN A 1 93 ? -35.088 18.646 59.486 1.00 37.88 93 ASN A CA 1
ATOM 742 C C . ASN A 1 93 ? -33.980 17.617 59.185 1.00 37.88 93 ASN A C 1
ATOM 744 O O . ASN A 1 93 ? -33.733 16.678 59.930 1.00 37.88 93 ASN A O 1
ATOM 748 N N . THR A 1 94 ? -33.116 17.936 58.213 1.00 29.69 94 THR A N 1
ATOM 749 C CA . THR A 1 94 ? -31.830 18.635 58.476 1.00 29.69 94 THR A CA 1
ATOM 750 C C . THR A 1 94 ? -31.004 18.744 57.188 1.00 29.69 94 THR A C 1
ATOM 752 O O . THR A 1 94 ? -30.454 17.781 56.650 1.00 29.69 94 THR A O 1
ATOM 755 N N . ALA A 1 95 ? -30.892 19.970 56.682 1.00 42.91 95 ALA A N 1
ATOM 756 C CA . ALA A 1 95 ? -29.956 20.335 55.634 1.00 42.91 95 ALA A CA 1
ATOM 757 C C . ALA A 1 95 ? -28.577 20.607 56.253 1.00 42.91 95 ALA A C 1
ATOM 759 O O . ALA A 1 95 ? -28.439 21.597 56.954 1.00 42.91 95 ALA A O 1
ATOM 760 N N . ALA A 1 96 ? -27.576 19.756 55.986 1.00 40.47 96 ALA A N 1
ATOM 761 C CA . ALA A 1 96 ? -26.145 20.120 55.890 1.00 40.47 96 ALA A CA 1
ATOM 762 C C . ALA A 1 96 ? -25.241 18.869 55.803 1.00 40.47 96 ALA A C 1
ATOM 764 O O . ALA A 1 96 ? -24.583 18.503 56.765 1.00 40.47 96 ALA A O 1
ATOM 765 N N . SER A 1 97 ? -25.185 18.183 54.651 1.00 42.78 97 SER A N 1
ATOM 766 C CA . SER A 1 97 ? -24.129 17.168 54.386 1.00 42.78 97 SER A CA 1
ATOM 767 C C . SER A 1 97 ? -24.086 16.689 52.921 1.00 42.78 97 SER A C 1
ATOM 769 O O . SER A 1 97 ? -23.024 16.379 52.382 1.00 42.78 97 SER A O 1
ATOM 771 N N . LYS A 1 98 ? -25.220 16.706 52.204 1.00 41.47 98 LYS A N 1
ATOM 772 C CA . LYS A 1 98 ? -25.333 16.097 50.861 1.00 41.47 98 LYS A CA 1
ATOM 773 C C . LYS A 1 98 ? -24.769 16.929 49.690 1.00 41.47 98 LYS A C 1
ATOM 775 O O . LYS A 1 98 ? -24.401 16.344 48.675 1.00 41.47 98 LYS A O 1
ATOM 780 N N . LYS A 1 99 ? -24.615 18.258 49.821 1.00 42.00 99 LYS A N 1
ATOM 781 C CA . LYS A 1 99 ? -24.102 19.127 48.731 1.00 42.00 99 LYS A CA 1
ATOM 782 C C . LYS A 1 99 ? -22.622 18.894 48.396 1.00 42.00 99 LYS A C 1
ATOM 784 O O . LYS A 1 99 ? -22.262 18.942 47.227 1.00 42.00 99 LYS A O 1
ATOM 789 N N . LYS A 1 100 ? -21.768 18.579 49.381 1.00 40.47 100 LYS A N 1
ATOM 790 C CA . LYS A 1 100 ? -20.337 18.319 49.120 1.00 40.47 100 LYS A CA 1
ATOM 791 C C . LYS A 1 100 ? -20.111 16.971 48.423 1.00 40.47 100 LYS A C 1
ATOM 793 O O . LYS A 1 100 ? -19.273 16.898 47.536 1.00 40.47 100 LYS A O 1
ATOM 798 N N . ARG A 1 101 ? -20.904 15.932 48.727 1.00 47.19 101 ARG A N 1
ATOM 799 C CA . ARG A 1 101 ? -20.798 14.614 48.061 1.00 47.19 101 ARG A CA 1
ATOM 800 C C . ARG A 1 101 ? -21.203 14.646 46.579 1.00 47.19 101 ARG A C 1
ATOM 802 O O . ARG A 1 101 ? -20.554 13.979 45.784 1.00 47.19 101 ARG A O 1
ATOM 809 N N . TYR A 1 102 ? -22.197 15.450 46.190 1.00 49.69 102 TYR A N 1
ATOM 810 C CA . TYR A 1 102 ? -22.606 15.578 44.780 1.00 49.69 102 TYR A CA 1
ATOM 811 C C . TYR A 1 102 ? -21.566 16.298 43.904 1.00 49.69 102 TYR A C 1
ATOM 813 O O . TYR A 1 102 ? -21.420 15.942 42.740 1.00 49.69 102 TYR A O 1
ATOM 821 N N . ILE A 1 103 ? -20.800 17.244 44.466 1.00 51.12 103 ILE A N 1
ATOM 822 C CA . ILE A 1 103 ? -19.719 17.951 43.751 1.00 51.12 103 ILE A CA 1
ATOM 823 C C . ILE A 1 103 ? -18.511 17.029 43.512 1.00 51.12 103 ILE A C 1
ATOM 825 O O . ILE A 1 103 ? -17.919 17.055 42.438 1.00 51.12 103 ILE A O 1
ATOM 829 N N . PHE A 1 104 ? -18.161 16.164 44.473 1.00 47.25 104 PHE A N 1
ATOM 830 C CA . PHE A 1 104 ? -17.080 15.187 44.274 1.00 47.25 104 PHE A CA 1
ATOM 831 C C . PHE A 1 104 ? -17.463 14.074 43.285 1.00 47.25 104 PHE A C 1
ATOM 833 O O . PHE A 1 104 ? -16.620 13.649 42.500 1.00 47.25 104 PHE A O 1
ATOM 840 N N . ILE A 1 105 ? -18.728 13.634 43.275 1.00 54.19 105 ILE A N 1
ATOM 841 C CA . ILE A 1 105 ? -19.222 12.643 42.304 1.00 54.19 105 ILE A CA 1
ATOM 842 C C . ILE A 1 105 ? -19.298 13.250 40.892 1.00 54.19 105 ILE A C 1
ATOM 844 O O . ILE A 1 105 ? -18.878 12.602 39.937 1.00 54.19 105 ILE A O 1
ATOM 848 N N . SER A 1 106 ? -19.756 14.499 40.738 1.00 53.56 106 SER A N 1
ATOM 849 C CA . SER A 1 106 ? -19.804 15.159 39.424 1.00 53.56 106 SER A CA 1
ATOM 850 C C . SER A 1 106 ? -18.411 15.475 38.868 1.00 53.56 106 SER A C 1
ATOM 852 O O . SER A 1 106 ? -18.175 15.265 37.679 1.00 53.56 106 SER A O 1
ATOM 854 N N . ALA A 1 107 ? -17.464 15.890 39.717 1.00 56.31 107 ALA A N 1
ATOM 855 C CA . ALA A 1 107 ? -16.074 16.103 39.321 1.00 56.31 107 ALA A CA 1
ATOM 856 C C . ALA A 1 107 ? -15.377 14.789 38.920 1.00 56.31 107 ALA A C 1
ATOM 858 O O . ALA A 1 107 ? -14.693 14.746 37.899 1.00 56.31 107 ALA A O 1
ATOM 859 N N . ALA A 1 108 ? -15.597 13.696 39.659 1.00 57.38 108 ALA A N 1
ATOM 860 C CA . ALA A 1 108 ? -15.063 12.381 39.299 1.00 57.38 108 ALA A CA 1
ATOM 861 C C . ALA A 1 108 ? -15.646 11.860 37.970 1.00 57.38 108 ALA A C 1
ATOM 863 O O . ALA A 1 108 ? -14.900 11.363 37.127 1.00 57.38 108 ALA A O 1
ATOM 864 N N . CYS A 1 109 ? -16.951 12.038 37.732 1.00 57.19 109 CYS A N 1
ATOM 865 C CA . CYS A 1 109 ? -17.583 11.702 36.452 1.00 57.19 109 CYS A CA 1
ATOM 866 C C . CYS A 1 109 ? -17.034 12.543 35.289 1.00 57.19 109 CYS A C 1
ATOM 868 O O . CYS A 1 109 ? -16.756 11.995 34.224 1.00 57.19 109 CYS A O 1
ATOM 870 N N . ALA A 1 110 ? -16.820 13.848 35.484 1.00 61.41 110 ALA A N 1
ATOM 871 C CA . ALA A 1 110 ? -16.253 14.721 34.456 1.00 61.41 110 ALA A CA 1
ATOM 872 C C . ALA A 1 110 ? -14.819 14.311 34.066 1.00 61.41 110 ALA A C 1
ATOM 874 O O . ALA A 1 110 ? -14.486 14.298 32.881 1.00 61.41 110 ALA A O 1
ATOM 875 N N . VAL A 1 111 ? -13.992 13.899 35.033 1.00 62.91 111 VAL A N 1
ATOM 876 C CA . VAL A 1 111 ? -12.636 13.385 34.769 1.00 62.91 111 VAL A CA 1
ATOM 877 C C . VAL A 1 111 ? -12.682 12.066 33.992 1.00 62.91 111 VAL A C 1
ATOM 879 O O . VAL A 1 111 ? -11.935 11.898 33.031 1.00 62.91 111 VAL A O 1
ATOM 882 N N . VAL A 1 112 ? -13.588 11.146 34.339 1.00 64.06 112 VAL A N 1
ATOM 883 C CA . VAL A 1 112 ? -13.758 9.883 33.597 1.00 64.06 112 VAL A CA 1
ATOM 884 C C . VAL A 1 112 ? -14.214 10.140 32.155 1.00 64.06 112 VAL A C 1
ATOM 886 O O . VAL A 1 112 ? -13.655 9.550 31.232 1.00 64.06 112 VAL A O 1
ATOM 889 N N . ILE A 1 113 ? -15.160 11.059 31.937 1.00 66.38 113 ILE A N 1
ATOM 890 C CA . ILE A 1 113 ? -15.617 11.449 30.592 1.00 66.38 113 ILE A CA 1
ATOM 891 C C . ILE A 1 113 ? -14.474 12.082 29.786 1.00 66.38 113 ILE A C 1
ATOM 893 O O . ILE A 1 113 ? -14.295 11.739 28.619 1.00 66.38 113 ILE A O 1
ATOM 897 N N . ALA A 1 114 ? -13.654 12.942 30.398 1.00 66.88 114 ALA A N 1
ATOM 898 C CA . ALA A 1 114 ? -12.505 13.557 29.733 1.00 66.88 114 ALA A CA 1
ATOM 899 C C . ALA A 1 114 ? -11.425 12.529 29.345 1.00 66.88 114 ALA A C 1
ATOM 901 O O . ALA A 1 114 ? -10.872 12.597 28.247 1.00 66.88 114 ALA A O 1
ATOM 902 N N . VAL A 1 115 ? -11.154 11.538 30.201 1.00 60.81 115 VAL A N 1
ATOM 903 C CA . VAL A 1 115 ? -10.199 10.456 29.904 1.00 60.81 115 VAL A CA 1
ATOM 904 C C . VAL A 1 115 ? -10.723 9.551 28.786 1.00 60.81 115 VAL A C 1
ATOM 906 O O . VAL A 1 115 ? -9.977 9.239 27.857 1.00 60.81 115 VAL A O 1
ATOM 909 N N . ILE A 1 116 ? -12.006 9.173 28.820 1.00 58.69 116 ILE A N 1
ATOM 910 C CA . ILE A 1 116 ? -12.639 8.381 27.752 1.00 58.69 116 ILE A CA 1
ATOM 911 C C . ILE A 1 116 ? -12.637 9.165 26.435 1.00 58.69 116 ILE A C 1
ATOM 913 O O . ILE A 1 116 ? -12.249 8.616 25.405 1.00 58.69 116 ILE A O 1
ATOM 917 N N . GLY A 1 117 ? -12.990 10.452 26.468 1.00 59.84 117 GLY A N 1
ATOM 918 C CA . GLY A 1 117 ? -12.954 11.340 25.307 1.00 59.84 117 GLY A CA 1
ATOM 919 C C . GLY A 1 117 ? -11.547 11.498 24.726 1.00 59.84 117 GLY A C 1
ATOM 920 O O . GLY A 1 117 ? -11.375 11.432 23.512 1.00 59.84 117 GLY A O 1
ATOM 921 N N . GLY A 1 118 ? -10.520 11.617 25.572 1.00 60.28 118 GLY A N 1
ATOM 922 C CA . GLY A 1 118 ? -9.122 11.701 25.140 1.00 60.28 118 GLY A CA 1
ATOM 923 C C . GLY A 1 118 ? -8.611 10.415 24.481 1.00 60.28 118 GLY A C 1
ATOM 924 O O . GLY A 1 118 ? -7.958 10.468 23.437 1.00 60.28 118 GLY A O 1
ATOM 925 N N . VAL A 1 119 ? -8.946 9.247 25.042 1.00 58.56 119 VAL A N 1
ATOM 926 C CA . VAL A 1 119 ? -8.627 7.941 24.433 1.00 58.56 119 VAL A CA 1
ATOM 927 C C . VAL A 1 119 ? -9.391 7.758 23.121 1.00 58.56 119 VAL A C 1
ATOM 929 O O . VAL A 1 119 ? -8.807 7.314 22.129 1.00 58.56 119 VAL A O 1
ATOM 932 N N . TYR A 1 120 ? -10.665 8.159 23.093 1.00 62.25 120 TYR A N 1
ATOM 933 C CA . TYR A 1 120 ? -11.495 8.128 21.895 1.00 62.25 120 TYR A CA 1
ATOM 934 C C . TYR A 1 120 ? -10.868 8.960 20.769 1.00 62.25 120 TYR A C 1
ATOM 936 O O . TYR A 1 120 ? -10.584 8.458 19.682 1.00 62.25 120 TYR A O 1
ATOM 944 N N . PHE A 1 121 ? -10.556 10.221 21.060 1.00 63.41 121 PHE A N 1
ATOM 945 C CA . PHE A 1 121 ? -10.023 11.156 20.078 1.00 63.41 121 PHE A CA 1
ATOM 946 C C . PHE A 1 121 ? -8.641 10.740 19.565 1.00 63.41 121 PHE A C 1
ATOM 948 O O . PHE A 1 121 ? -8.362 10.864 18.377 1.00 63.41 121 PHE A O 1
ATOM 955 N N . LYS A 1 122 ? -7.772 10.197 20.426 1.00 65.94 122 LYS A N 1
ATOM 956 C CA . LYS A 1 122 ? -6.410 9.816 20.025 1.00 65.94 122 LYS A CA 1
ATOM 957 C C . LYS A 1 122 ? -6.357 8.532 19.194 1.00 65.94 122 LYS A C 1
ATOM 959 O O . LYS A 1 122 ? -5.487 8.408 18.333 1.00 65.94 122 LYS A O 1
ATOM 964 N N . TYR A 1 123 ? -7.240 7.569 19.460 1.00 64.38 123 TYR A N 1
ATOM 965 C CA . TYR A 1 123 ? -7.180 6.253 18.817 1.00 64.38 123 TYR A CA 1
ATOM 966 C C . TYR A 1 123 ? -8.192 6.082 17.678 1.00 64.38 123 TYR A C 1
ATOM 968 O O . TYR A 1 123 ? -7.852 5.509 16.645 1.00 64.38 123 TYR A O 1
ATOM 976 N N . TYR A 1 124 ? -9.415 6.594 17.835 1.00 68.94 124 TYR A N 1
ATOM 977 C CA . TYR A 1 124 ? -10.519 6.319 16.910 1.00 68.94 124 TYR A CA 1
ATOM 978 C C . TYR A 1 124 ? -10.676 7.383 15.830 1.00 68.94 124 TYR A C 1
ATOM 980 O O . TYR A 1 124 ? -11.073 7.041 14.718 1.00 68.94 124 TYR A O 1
ATOM 988 N N . LYS A 1 125 ? -10.314 8.642 16.112 1.00 83.56 125 LYS A N 1
ATOM 989 C CA . LYS A 1 125 ? -10.379 9.718 15.113 1.00 83.56 125 LYS A CA 1
ATOM 990 C C . LYS A 1 125 ? -9.617 9.363 13.826 1.00 83.56 125 LYS A C 1
ATOM 992 O O . LYS A 1 125 ? -10.247 9.410 12.780 1.00 83.56 125 LYS A O 1
ATOM 997 N N . PRO A 1 126 ? -8.356 8.879 13.860 1.00 88.31 126 PRO A N 1
ATOM 998 C CA . PRO A 1 126 ? -7.651 8.527 12.625 1.00 88.31 126 PRO A CA 1
ATOM 999 C C . PRO A 1 126 ? -8.329 7.407 11.828 1.00 88.31 126 PRO A C 1
ATOM 1001 O O . PRO A 1 126 ? -8.247 7.395 10.609 1.00 88.31 126 PRO A O 1
ATOM 1004 N N . ILE A 1 127 ? -8.999 6.461 12.499 1.00 91.06 127 ILE A N 1
ATOM 1005 C CA . ILE A 1 127 ? -9.735 5.375 11.833 1.00 91.06 127 ILE A CA 1
ATOM 1006 C C . ILE A 1 127 ? -11.017 5.907 11.184 1.00 91.06 127 ILE A C 1
ATOM 1008 O O . ILE A 1 127 ? -11.380 5.452 10.102 1.00 91.06 127 ILE A O 1
ATOM 1012 N N . SER A 1 128 ? -11.704 6.844 11.840 1.00 90.06 128 SER A N 1
ATOM 1013 C CA . SER A 1 128 ? -12.868 7.525 11.267 1.00 90.06 128 SER A CA 1
ATOM 1014 C C . SER A 1 128 ? -12.467 8.342 10.043 1.00 90.06 128 SER A C 1
ATOM 1016 O O . SER A 1 128 ? -13.021 8.117 8.971 1.00 90.06 128 SER A O 1
ATOM 1018 N N . ASP A 1 129 ? -11.450 9.196 10.189 1.00 94.06 129 ASP A N 1
ATOM 1019 C CA . ASP A 1 129 ? -10.920 10.038 9.114 1.00 94.06 129 ASP A CA 1
ATOM 1020 C C . ASP A 1 129 ? -10.448 9.167 7.929 1.00 94.06 129 ASP A C 1
ATOM 1022 O O . ASP A 1 129 ? -10.738 9.469 6.777 1.00 94.06 129 ASP A O 1
ATOM 1026 N N . ALA A 1 130 ? -9.808 8.020 8.196 1.00 97.06 130 ALA A N 1
ATOM 1027 C CA . ALA A 1 130 ? -9.410 7.071 7.155 1.00 97.06 130 ALA A CA 1
ATOM 1028 C C . ALA A 1 130 ? -10.601 6.490 6.380 1.00 97.06 130 ALA A C 1
ATOM 1030 O O . ALA A 1 130 ? -10.534 6.340 5.163 1.00 97.06 130 ALA A O 1
ATOM 1031 N N . LYS A 1 131 ? -11.688 6.125 7.073 1.00 96.38 131 LYS A N 1
ATOM 1032 C CA . LYS A 1 131 ? -12.891 5.593 6.416 1.00 96.38 131 LYS A CA 1
ATOM 1033 C C . LYS A 1 131 ? -13.563 6.654 5.550 1.00 96.38 131 LYS A C 1
ATOM 1035 O O . LYS A 1 131 ? -14.048 6.316 4.477 1.00 96.38 131 LYS A O 1
ATOM 1040 N N . GLU A 1 132 ? -13.597 7.896 6.014 1.00 96.94 132 GLU A N 1
ATOM 1041 C CA . GLU A 1 132 ? -14.129 9.036 5.265 1.00 96.94 132 GLU A CA 1
ATOM 1042 C C . GLU A 1 132 ? -13.283 9.319 4.017 1.00 96.94 132 GLU A C 1
ATOM 1044 O O . GLU A 1 132 ? -13.795 9.234 2.907 1.00 96.94 132 GLU A O 1
ATOM 1049 N N . ALA A 1 133 ? -11.965 9.462 4.170 1.00 97.88 133 ALA A N 1
ATOM 1050 C CA . ALA A 1 133 ? -11.063 9.701 3.044 1.00 97.88 133 ALA A CA 1
ATOM 1051 C C . ALA A 1 133 ? -11.083 8.566 2.004 1.00 97.88 133 ALA A C 1
ATOM 1053 O O . ALA A 1 133 ? -10.976 8.809 0.807 1.00 97.88 133 ALA A O 1
ATOM 1054 N N . VAL A 1 134 ? -11.247 7.307 2.432 1.00 97.94 134 VAL A N 1
ATOM 1055 C CA . VAL A 1 134 ? -11.427 6.190 1.491 1.00 97.94 134 VAL A CA 1
ATOM 1056 C C . VAL A 1 134 ? -12.765 6.292 0.764 1.00 97.94 134 VAL A C 1
ATOM 1058 O O . VAL A 1 134 ? -12.804 6.062 -0.441 1.00 97.94 134 VAL A O 1
ATOM 1061 N N . LYS A 1 135 ? -13.853 6.631 1.468 1.00 96.94 135 LYS A N 1
ATOM 1062 C CA . LYS A 1 135 ? -15.179 6.812 0.862 1.00 96.94 135 LYS A CA 1
ATOM 1063 C C . LYS A 1 135 ? -15.165 7.861 -0.245 1.00 96.94 135 LYS A C 1
ATOM 1065 O O . LYS A 1 135 ? -15.750 7.599 -1.290 1.00 96.94 135 LYS A O 1
ATOM 1070 N N . ASP A 1 136 ? -14.440 8.959 -0.057 1.00 97.06 136 ASP A N 1
ATOM 1071 C CA . ASP A 1 136 ? -14.339 10.051 -1.034 1.00 97.06 136 ASP A CA 1
ATOM 1072 C C . ASP A 1 136 ? -13.692 9.631 -2.367 1.00 97.06 136 ASP A C 1
ATOM 1074 O O . ASP A 1 136 ? -13.910 10.262 -3.400 1.00 97.06 136 ASP A O 1
ATOM 1078 N N . ILE A 1 137 ? -12.914 8.543 -2.371 1.00 95.25 137 ILE A N 1
ATOM 1079 C CA . ILE A 1 137 ? -12.239 8.013 -3.568 1.00 95.25 137 ILE A CA 1
ATOM 1080 C C . ILE A 1 137 ? -13.111 6.966 -4.285 1.00 95.25 137 ILE A C 1
ATOM 1082 O O . ILE A 1 137 ? -12.905 6.662 -5.465 1.00 95.25 137 ILE A O 1
ATOM 1086 N N . LEU A 1 138 ? -14.096 6.391 -3.590 1.00 93.81 138 LEU A N 1
ATOM 1087 C CA . LEU A 1 138 ? -14.961 5.353 -4.141 1.00 93.81 138 LEU A CA 1
ATOM 1088 C C . LEU A 1 138 ? -16.010 5.936 -5.089 1.00 93.81 138 LEU A C 1
ATOM 1090 O O . LEU A 1 138 ? -16.501 7.047 -4.925 1.00 93.81 138 LEU A O 1
ATOM 1094 N N . LYS A 1 139 ? -16.412 5.131 -6.078 1.00 92.50 139 LYS A N 1
ATOM 1095 C CA . LYS A 1 139 ? -17.503 5.492 -6.997 1.00 92.50 139 LYS A CA 1
ATOM 1096 C C . LYS A 1 139 ? -18.872 5.517 -6.315 1.00 92.50 139 LYS A C 1
ATOM 1098 O O . LYS A 1 139 ? -19.708 6.329 -6.687 1.00 92.50 139 LYS A O 1
ATOM 1103 N N . ASP A 1 140 ? -19.083 4.634 -5.342 1.00 93.56 140 ASP A N 1
ATOM 1104 C CA . ASP A 1 140 ? -20.278 4.575 -4.496 1.00 93.56 140 ASP A CA 1
ATOM 1105 C C . ASP A 1 140 ? -19.835 4.589 -3.016 1.00 93.56 140 ASP A C 1
ATOM 1107 O O . ASP A 1 140 ? -19.561 3.523 -2.445 1.00 93.56 140 ASP A O 1
ATOM 1111 N N . PRO A 1 141 ? -19.710 5.785 -2.403 1.00 94.19 141 PRO A N 1
ATOM 1112 C CA . PRO A 1 141 ? -19.247 5.955 -1.022 1.00 94.19 141 PRO A CA 1
ATOM 1113 C C . PRO A 1 141 ? -20.130 5.256 0.023 1.00 94.19 141 PRO A C 1
ATOM 1115 O O . PRO A 1 141 ? -19.633 4.756 1.039 1.00 94.19 141 PRO A O 1
ATOM 1118 N N . ASP A 1 142 ? -21.438 5.187 -0.225 1.00 93.69 142 ASP A N 1
ATOM 1119 C CA . ASP A 1 142 ? -22.416 4.639 0.719 1.00 93.69 142 ASP A CA 1
ATOM 1120 C C . ASP A 1 142 ? -22.413 3.109 0.734 1.00 93.69 142 ASP A C 1
ATOM 1122 O O . ASP A 1 142 ? -22.741 2.479 1.742 1.00 93.69 142 ASP A O 1
ATOM 1126 N N . SER A 1 143 ? -21.960 2.484 -0.353 1.00 93.56 143 SER A N 1
ATOM 1127 C CA . SER A 1 143 ? -21.798 1.031 -0.427 1.00 93.56 143 SER A CA 1
ATOM 1128 C C . SER A 1 143 ? -20.592 0.470 0.338 1.00 93.56 143 SER A C 1
ATOM 1130 O O . SER A 1 143 ? -20.463 -0.760 0.440 1.00 93.56 143 SER A O 1
ATOM 1132 N N . ALA A 1 144 ? -19.711 1.341 0.843 1.00 95.81 144 ALA A N 1
ATOM 1133 C CA . ALA A 1 144 ? -18.410 0.978 1.388 1.00 95.81 144 ALA A CA 1
ATOM 1134 C C . ALA A 1 144 ? -18.511 0.100 2.645 1.00 95.81 144 ALA A C 1
ATOM 1136 O O . ALA A 1 144 ? -19.058 0.489 3.680 1.00 95.81 144 ALA A O 1
ATOM 1137 N N . LYS A 1 145 ? -17.896 -1.081 2.579 1.00 95.94 145 LYS A N 1
ATOM 1138 C CA . LYS A 1 145 ? -17.745 -2.017 3.698 1.00 95.94 145 LYS A CA 1
ATOM 1139 C C . LYS A 1 145 ? -16.272 -2.157 4.041 1.00 95.94 145 LYS A C 1
ATOM 1141 O O . LYS A 1 145 ? -15.474 -2.577 3.208 1.00 95.94 145 LYS A O 1
ATOM 1146 N N . PHE A 1 146 ? -15.922 -1.818 5.275 1.00 94.56 146 PHE A N 1
ATOM 1147 C CA . PHE A 1 146 ? -14.544 -1.810 5.756 1.00 94.56 146 PHE A CA 1
ATOM 1148 C C . PHE A 1 146 ? -14.208 -3.078 6.539 1.00 94.56 146 PHE A C 1
ATOM 1150 O O . PHE A 1 146 ? -15.017 -3.560 7.327 1.00 94.56 146 PHE A O 1
ATOM 1157 N N . TYR A 1 147 ? -12.988 -3.582 6.366 1.00 95.44 147 TYR A N 1
ATOM 1158 C CA . TYR A 1 147 ? -12.501 -4.813 6.985 1.00 95.44 147 TYR A CA 1
ATOM 1159 C C . TYR A 1 147 ? -11.080 -4.629 7.511 1.00 95.44 147 TYR A C 1
ATOM 1161 O O . TYR A 1 147 ? -10.242 -4.023 6.844 1.00 95.44 147 TYR A O 1
ATOM 1169 N N . ASN A 1 148 ? -10.788 -5.211 8.678 1.00 94.06 148 ASN A N 1
ATOM 1170 C CA . ASN A 1 148 ? -9.447 -5.246 9.276 1.00 94.06 148 ASN A CA 1
ATOM 1171 C C . ASN A 1 148 ? -8.767 -3.868 9.390 1.00 94.06 148 ASN A C 1
ATOM 1173 O O . ASN A 1 148 ? -7.547 -3.779 9.271 1.00 94.06 148 ASN A O 1
ATOM 1177 N N . VAL A 1 14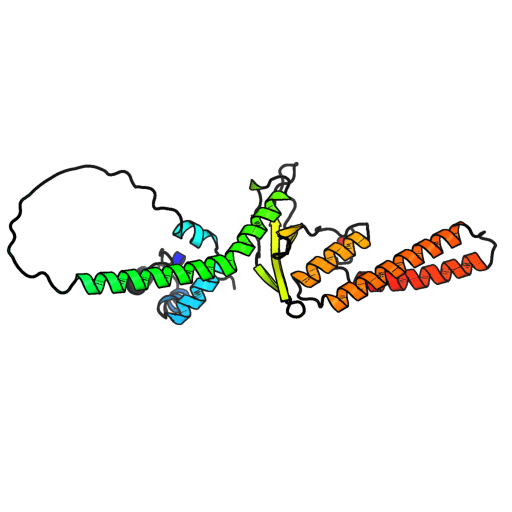9 ? -9.545 -2.803 9.610 1.00 94.50 149 VAL A N 1
ATOM 1178 C CA . VAL A 1 149 ? -9.020 -1.434 9.686 1.00 94.50 149 VAL A CA 1
ATOM 1179 C C . VAL A 1 149 ? -8.291 -1.232 11.006 1.00 94.50 149 VAL A C 1
ATOM 1181 O O . VAL A 1 149 ? -8.900 -1.311 12.073 1.00 94.50 149 VAL A O 1
ATOM 1184 N N . LYS A 1 150 ? -6.986 -0.978 10.939 1.00 92.69 150 LYS A N 1
ATOM 1185 C CA . LYS A 1 150 ? -6.125 -0.825 12.113 1.00 92.69 150 LYS A CA 1
ATOM 1186 C C . LYS A 1 150 ? -5.174 0.343 11.929 1.00 92.69 150 LYS A C 1
ATOM 1188 O O . LYS A 1 150 ? -4.701 0.613 10.829 1.00 92.69 150 LYS A O 1
ATOM 1193 N N . ARG A 1 151 ? -4.872 1.009 13.040 1.00 91.69 151 ARG A N 1
ATOM 1194 C CA . ARG A 1 151 ? -3.810 2.009 13.113 1.00 91.69 151 ARG A CA 1
ATOM 1195 C C . ARG A 1 151 ? -2.454 1.306 13.164 1.00 91.69 151 ARG A C 1
ATOM 1197 O O . ARG A 1 151 ? -2.247 0.448 14.020 1.00 91.69 151 ARG A O 1
ATOM 1204 N N . PHE A 1 152 ? -1.539 1.724 12.303 1.00 93.62 152 PHE A N 1
ATOM 1205 C CA . PHE A 1 152 ? -0.154 1.279 12.259 1.00 93.62 152 PHE A CA 1
ATOM 1206 C C . PHE A 1 152 ? 0.775 2.437 12.625 1.00 93.62 152 PHE A C 1
ATOM 1208 O O . PHE A 1 152 ? 0.468 3.612 12.416 1.00 93.62 152 PHE A O 1
ATOM 1215 N N . VAL A 1 153 ? 1.899 2.095 13.248 1.00 92.50 153 VAL A N 1
ATOM 1216 C CA . VAL A 1 153 ? 3.001 3.025 13.493 1.00 92.50 153 VAL A CA 1
ATOM 1217 C C . VAL A 1 153 ? 4.250 2.338 12.996 1.00 92.50 153 VAL A C 1
ATOM 1219 O O . VAL A 1 153 ? 4.615 1.293 13.537 1.00 92.50 153 VAL A O 1
ATOM 1222 N N . ASN A 1 154 ? 4.891 2.917 11.988 1.00 93.50 154 ASN A N 1
ATOM 1223 C CA . ASN A 1 154 ? 6.152 2.390 11.504 1.00 93.50 154 ASN A CA 1
ATOM 1224 C C . ASN A 1 154 ? 7.209 2.522 12.615 1.00 93.50 154 ASN A C 1
ATOM 1226 O O . ASN A 1 154 ? 7.423 3.602 13.173 1.00 93.50 154 ASN A O 1
ATOM 1230 N N . SER A 1 155 ? 7.859 1.422 12.988 1.00 93.00 155 SER A N 1
ATOM 1231 C CA . SER A 1 155 ? 8.793 1.399 14.114 1.00 93.00 155 SER A CA 1
ATOM 1232 C C . SER A 1 155 ? 10.069 2.201 13.850 1.00 93.00 155 SER A C 1
ATOM 1234 O O . SER A 1 155 ? 10.664 2.692 14.817 1.00 93.00 155 SER A O 1
ATOM 1236 N N . LYS A 1 156 ? 10.449 2.368 12.578 1.00 93.62 156 LYS A N 1
ATOM 1237 C CA . LYS A 1 156 ? 11.649 3.069 12.110 1.00 93.62 156 LYS A CA 1
ATOM 1238 C C . LYS A 1 156 ? 11.400 4.565 11.951 1.00 93.62 156 LYS A C 1
ATOM 1240 O O . LYS A 1 156 ? 12.029 5.350 12.650 1.00 93.62 156 LYS A O 1
ATOM 1245 N N . SER A 1 157 ? 10.420 4.957 11.138 1.00 90.94 157 SER A N 1
ATOM 1246 C CA . SER A 1 157 ? 10.138 6.374 10.851 1.00 90.94 157 SER A CA 1
ATOM 1247 C C . SER A 1 157 ? 9.130 7.036 11.780 1.00 90.94 157 SER A C 1
ATOM 1249 O O . SER A 1 157 ? 8.940 8.245 11.714 1.00 90.94 157 SER A O 1
ATOM 1251 N N . LYS A 1 158 ? 8.444 6.264 12.632 1.00 92.62 158 LYS A N 1
ATOM 1252 C CA . LYS A 1 158 ? 7.329 6.733 13.480 1.00 92.62 158 LYS A CA 1
ATOM 1253 C C . LYS A 1 158 ? 6.126 7.279 12.703 1.00 92.62 158 LYS A C 1
ATOM 1255 O O . LYS A 1 158 ? 5.198 7.787 13.335 1.00 92.62 158 LYS A O 1
ATOM 1260 N N . ILE A 1 159 ? 6.097 7.105 11.378 1.00 91.31 159 ILE A N 1
ATOM 1261 C CA . ILE A 1 159 ? 4.951 7.443 10.530 1.00 91.31 159 ILE A CA 1
ATOM 1262 C C . ILE A 1 159 ? 3.722 6.694 11.037 1.00 91.31 159 ILE A C 1
ATOM 1264 O O . ILE A 1 159 ? 3.776 5.494 11.327 1.00 91.31 159 ILE A O 1
ATOM 1268 N N . VAL A 1 160 ? 2.616 7.423 11.162 1.00 93.56 160 VAL A N 1
ATOM 1269 C CA . VAL A 1 160 ? 1.331 6.881 11.590 1.00 93.56 160 VAL A CA 1
ATOM 1270 C C . VAL A 1 160 ? 0.421 6.756 10.381 1.00 93.56 160 VAL A C 1
ATOM 1272 O O . VAL A 1 160 ? 0.144 7.733 9.688 1.00 93.56 160 VAL A O 1
ATOM 1275 N N . SER A 1 161 ? -0.108 5.560 10.191 1.00 96.75 161 SER A N 1
ATOM 1276 C CA . SER A 1 161 ? -1.015 5.232 9.101 1.00 96.75 161 SER A CA 1
ATOM 1277 C C . SER A 1 161 ? -2.217 4.449 9.623 1.00 96.75 161 SER A C 1
ATOM 1279 O O . SER A 1 161 ? -2.236 3.943 10.751 1.00 96.75 161 SER A O 1
ATOM 1281 N N . VAL A 1 162 ? -3.256 4.349 8.804 1.00 97.31 162 VAL A N 1
ATOM 1282 C CA . VAL A 1 162 ? -4.362 3.416 9.004 1.00 97.31 162 VAL A CA 1
ATOM 1283 C C . VAL A 1 162 ? -4.450 2.535 7.771 1.00 97.31 162 VAL A C 1
ATOM 1285 O O . VAL A 1 162 ? -4.580 3.035 6.660 1.00 97.31 162 VAL A O 1
ATOM 1288 N N . CYS A 1 163 ? -4.385 1.224 7.968 1.00 97.81 163 CYS A N 1
ATOM 1289 C CA . CYS A 1 163 ? -4.467 0.254 6.884 1.00 97.81 163 CYS A CA 1
ATOM 1290 C C . CYS A 1 163 ? -5.673 -0.651 7.082 1.00 97.81 163 CYS A C 1
ATOM 1292 O O . CYS A 1 163 ? -6.051 -0.966 8.214 1.00 97.81 163 CYS A O 1
ATOM 1294 N N . GLY A 1 164 ? -6.260 -1.104 5.983 1.00 97.38 164 GLY A N 1
ATOM 1295 C CA . GLY A 1 164 ? -7.381 -2.030 6.007 1.00 97.38 164 GLY A CA 1
ATOM 1296 C C . GLY A 1 164 ? -7.747 -2.496 4.609 1.00 97.38 164 GLY A C 1
ATOM 1297 O O . GLY A 1 164 ? -6.974 -2.347 3.665 1.00 97.38 164 GLY A O 1
ATOM 1298 N N . LYS A 1 165 ? -8.939 -3.074 4.484 1.00 97.88 165 LYS A N 1
ATOM 1299 C CA . LYS A 1 165 ? -9.552 -3.385 3.194 1.00 97.88 165 LYS A CA 1
ATOM 1300 C C . LYS A 1 165 ? -10.926 -2.748 3.097 1.00 97.88 165 LYS A C 1
ATOM 1302 O O . LYS A 1 165 ? -11.631 -2.645 4.103 1.00 97.88 165 LYS A O 1
ATOM 1307 N N . VAL A 1 166 ? -11.320 -2.374 1.892 1.00 97.25 166 VAL A N 1
ATOM 1308 C CA . VAL A 1 166 ? -12.644 -1.854 1.577 1.00 97.25 166 VAL A CA 1
ATOM 1309 C C . VAL A 1 166 ? -13.259 -2.681 0.456 1.00 97.25 166 VAL A C 1
ATOM 1311 O O . VAL A 1 166 ? -12.566 -3.143 -0.439 1.00 97.25 166 VAL A O 1
ATOM 1314 N N . ASN A 1 167 ? -14.560 -2.922 0.533 1.00 95.56 167 ASN A N 1
ATOM 1315 C CA . ASN A 1 167 ? -15.333 -3.486 -0.563 1.00 95.56 167 ASN A CA 1
ATOM 1316 C C . ASN A 1 167 ? -16.485 -2.532 -0.857 1.00 95.56 167 ASN A C 1
ATOM 1318 O O . ASN A 1 167 ? -17.221 -2.163 0.060 1.00 95.56 167 ASN A O 1
ATOM 1322 N N . ALA A 1 168 ? -16.632 -2.136 -2.112 1.00 94.81 168 ALA A N 1
ATOM 1323 C CA . ALA A 1 168 ? -17.629 -1.172 -2.552 1.00 94.81 168 ALA A CA 1
ATOM 1324 C C . ALA A 1 168 ? -18.256 -1.627 -3.869 1.00 94.81 168 ALA A C 1
ATOM 1326 O O . ALA A 1 168 ? -17.694 -2.462 -4.590 1.00 94.81 168 ALA A O 1
ATOM 1327 N N . LYS A 1 169 ? -19.442 -1.099 -4.162 1.00 92.06 169 LYS A N 1
ATOM 1328 C CA . LYS A 1 169 ? -20.109 -1.348 -5.430 1.00 92.06 169 LYS A CA 1
ATOM 1329 C C . LYS A 1 169 ? -19.357 -0.652 -6.556 1.00 92.06 169 LYS A C 1
ATOM 1331 O O . LYS A 1 169 ? -18.955 0.505 -6.443 1.00 92.06 169 LYS A O 1
ATOM 1336 N N . VAL A 1 170 ? -19.189 -1.373 -7.655 1.00 89.25 170 VAL A N 1
ATOM 1337 C CA . VAL A 1 170 ? -18.738 -0.807 -8.926 1.00 89.25 170 VAL A CA 1
ATOM 1338 C C . VAL A 1 170 ? -19.950 -0.306 -9.723 1.00 89.25 170 VAL A C 1
ATOM 1340 O O . VAL A 1 170 ? -21.072 -0.735 -9.443 1.00 89.25 170 VAL A O 1
ATOM 1343 N N . PRO A 1 171 ? -19.768 0.549 -10.748 1.00 85.62 171 PRO A N 1
ATOM 1344 C CA . PRO A 1 171 ? -20.881 1.076 -11.547 1.00 85.62 171 PRO A CA 1
ATOM 1345 C C . PRO A 1 171 ? -21.811 0.009 -12.152 1.00 85.62 171 PRO A C 1
ATOM 1347 O O . PRO A 1 171 ? -22.988 0.270 -12.361 1.00 85.62 171 PRO A O 1
ATOM 1350 N N . ALA A 1 172 ? -21.313 -1.212 -12.377 1.00 86.75 172 ALA A N 1
ATOM 1351 C CA . ALA A 1 172 ? -22.101 -2.353 -12.849 1.00 86.75 172 ALA A CA 1
ATOM 1352 C C . ALA A 1 172 ? -23.020 -2.989 -11.774 1.00 86.75 172 ALA A C 1
ATOM 1354 O O . ALA A 1 172 ? -23.640 -4.019 -12.023 1.00 86.75 172 ALA A O 1
ATOM 1355 N N . GLY A 1 173 ? -23.094 -2.422 -10.564 1.00 79.94 173 GLY A N 1
ATOM 1356 C CA . GLY A 1 173 ? -24.007 -2.833 -9.489 1.00 79.94 173 GLY A CA 1
ATOM 1357 C C . GLY A 1 173 ? -23.501 -3.958 -8.574 1.00 79.94 173 GLY A C 1
ATOM 1358 O O . GLY A 1 173 ? -24.053 -4.152 -7.489 1.00 79.94 173 GLY A O 1
ATOM 1359 N N . GLY A 1 174 ? -22.441 -4.673 -8.967 1.00 87.25 174 GLY A N 1
ATOM 1360 C CA . GLY A 1 174 ? -21.775 -5.704 -8.160 1.00 87.25 174 GLY A CA 1
ATOM 1361 C C . GLY A 1 174 ? -20.697 -5.157 -7.217 1.00 87.25 174 GLY A C 1
ATOM 1362 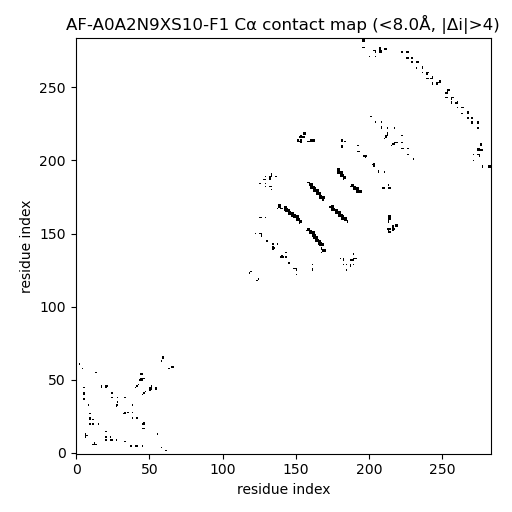O O . GLY A 1 174 ? -20.312 -3.995 -7.307 1.00 87.25 174 GLY A O 1
ATOM 1363 N N . TYR A 1 175 ? -20.186 -6.004 -6.321 1.00 88.06 175 TYR A N 1
ATOM 1364 C CA . TYR A 1 175 ? -19.020 -5.697 -5.483 1.00 88.06 175 TYR A CA 1
ATOM 1365 C C . TYR A 1 175 ? -17.733 -6.166 -6.170 1.00 88.06 175 TYR A C 1
ATOM 1367 O O . TYR A 1 175 ? -17.663 -7.314 -6.602 1.00 88.06 175 TYR A O 1
ATOM 1375 N N . GLY A 1 176 ? -16.728 -5.288 -6.251 1.00 81.06 176 GLY A N 1
ATOM 1376 C CA . GLY A 1 176 ? -15.473 -5.558 -6.968 1.00 81.06 176 GLY A CA 1
ATOM 1377 C C . GLY A 1 176 ? -14.491 -6.478 -6.236 1.00 81.06 176 GLY A C 1
ATOM 1378 O O . GLY A 1 176 ? -13.590 -7.017 -6.864 1.00 81.06 176 GLY A O 1
ATOM 1379 N N . GLY A 1 177 ? -14.673 -6.684 -4.929 1.00 89.44 177 GLY A N 1
ATOM 1380 C CA . GLY A 1 177 ? -13.725 -7.422 -4.095 1.00 89.44 177 GLY A CA 1
ATOM 1381 C C . GLY A 1 177 ? -13.191 -6.577 -2.941 1.00 89.44 177 GLY A C 1
ATOM 1382 O O . GLY A 1 177 ? -13.491 -5.393 -2.807 1.00 89.44 177 GLY A O 1
ATOM 1383 N N . LYS A 1 178 ? -12.444 -7.215 -2.033 1.00 93.81 178 LYS A N 1
ATOM 1384 C CA . LYS A 1 178 ? -11.853 -6.533 -0.873 1.00 93.81 178 LYS A CA 1
ATOM 1385 C C . LYS A 1 178 ? -10.511 -5.917 -1.263 1.00 93.81 178 LYS A C 1
ATOM 1387 O O . LYS A 1 178 ? -9.484 -6.573 -1.096 1.00 93.81 178 LYS A O 1
ATOM 1392 N N . GLN A 1 179 ? -10.541 -4.650 -1.643 1.00 95.25 179 GLN A N 1
ATOM 1393 C CA . GLN A 1 179 ? -9.373 -3.888 -2.049 1.00 95.25 179 GLN A CA 1
ATOM 1394 C C . GLN A 1 179 ? -8.611 -3.327 -0.832 1.00 95.25 179 GLN A C 1
ATOM 1396 O O . GLN A 1 179 ? -9.237 -2.724 0.049 1.00 95.25 179 GLN A O 1
ATOM 1401 N N . PRO A 1 180 ? -7.283 -3.515 -0.713 1.00 97.62 180 PRO A N 1
ATOM 1402 C CA . PRO A 1 180 ? -6.503 -2.906 0.358 1.00 97.62 180 PRO A CA 1
ATOM 1403 C C . PRO A 1 180 ? -6.433 -1.382 0.221 1.00 97.62 180 PRO A C 1
ATOM 1405 O O . PRO A 1 180 ? -6.455 -0.835 -0.879 1.00 97.62 180 PRO A O 1
ATOM 1408 N N . PHE A 1 181 ? -6.302 -0.687 1.347 1.00 98.31 181 PHE A N 1
ATOM 1409 C CA . PHE A 1 181 ? -6.054 0.752 1.360 1.00 98.31 181 PHE A CA 1
ATOM 1410 C C . PHE A 1 181 ? -5.041 1.143 2.432 1.00 98.31 181 PHE A C 1
ATOM 1412 O O . PHE A 1 181 ? -4.880 0.456 3.449 1.00 98.31 181 PHE A O 1
ATOM 1419 N N . VAL A 1 182 ? -4.409 2.292 2.206 1.00 98.44 182 VAL A N 1
ATOM 1420 C CA . VAL A 1 182 ? -3.522 2.977 3.148 1.00 98.44 182 VAL A CA 1
ATOM 1421 C C . VAL A 1 182 ? -4.032 4.394 3.337 1.00 98.44 182 VAL A C 1
ATOM 1423 O O . VAL A 1 182 ? -4.294 5.081 2.361 1.00 98.44 182 VAL A O 1
ATOM 1426 N N . TYR A 1 183 ? -4.157 4.840 4.579 1.00 98.44 183 TYR A N 1
ATOM 1427 C CA . TYR A 1 183 ? -4.423 6.230 4.927 1.00 98.44 183 TYR A CA 1
ATOM 1428 C C . TYR A 1 183 ? -3.242 6.797 5.708 1.00 98.44 183 TYR A C 1
ATOM 1430 O O . TYR A 1 183 ? -2.844 6.230 6.731 1.00 98.44 183 TYR A O 1
ATOM 1438 N N . LEU A 1 184 ? -2.682 7.902 5.231 1.00 96.12 184 LEU A N 1
ATOM 1439 C CA . LEU A 1 184 ? -1.571 8.606 5.860 1.00 96.12 184 LEU A CA 1
ATOM 1440 C C . LEU A 1 184 ? -2.134 9.661 6.812 1.00 96.12 184 LEU A C 1
ATOM 1442 O O . LEU A 1 184 ? -2.770 10.618 6.382 1.00 96.12 184 LEU A O 1
ATOM 1446 N N . VAL A 1 185 ? -1.911 9.506 8.121 1.00 94.44 185 VAL A N 1
ATOM 1447 C CA . VAL A 1 185 ? -2.535 10.395 9.122 1.00 94.44 185 VAL A CA 1
ATOM 1448 C C . VAL A 1 185 ? -2.000 11.826 9.035 1.00 94.44 185 VAL A C 1
ATOM 1450 O O . VAL A 1 185 ? -2.723 12.769 9.342 1.00 94.44 185 VAL A O 1
ATOM 1453 N N . GLU A 1 186 ? -0.744 11.983 8.622 1.00 92.19 186 GLU A N 1
ATOM 1454 C CA . GLU A 1 186 ? -0.076 13.280 8.509 1.00 92.19 186 GLU A CA 1
ATOM 1455 C C . GLU A 1 186 ? -0.611 14.114 7.338 1.00 92.19 186 GLU A C 1
ATOM 1457 O O . GLU A 1 186 ? -0.983 15.269 7.537 1.00 92.19 186 GLU A O 1
ATOM 1462 N N . THR A 1 187 ? -0.716 13.520 6.145 1.00 94.94 187 THR A N 1
ATOM 1463 C CA . THR A 1 187 ? -1.210 14.211 4.940 1.00 94.94 187 THR A CA 1
ATOM 1464 C C . THR A 1 187 ? -2.728 14.141 4.786 1.00 94.94 187 THR A C 1
ATOM 1466 O O . THR A 1 187 ? -3.300 14.909 4.020 1.00 94.94 187 THR A O 1
ATOM 1469 N N . LYS A 1 188 ? -3.393 13.258 5.543 1.00 95.62 188 LYS A N 1
ATOM 1470 C CA . LYS A 1 188 ? -4.821 12.920 5.421 1.00 95.62 188 LYS A CA 1
ATOM 1471 C C . LYS A 1 188 ? -5.208 12.360 4.053 1.00 95.62 188 LYS A C 1
ATOM 1473 O O . LYS A 1 188 ? -6.360 12.457 3.639 1.00 95.62 188 LYS A O 1
ATOM 1478 N N . GLU A 1 189 ? -4.258 11.752 3.360 1.00 95.94 189 GLU A N 1
ATOM 1479 C CA . GLU A 1 189 ? -4.494 11.140 2.058 1.00 95.94 189 GLU A CA 1
ATOM 1480 C C . GLU A 1 189 ? -4.779 9.650 2.213 1.00 95.94 189 GLU A C 1
ATOM 1482 O O . GLU A 1 189 ? -4.106 8.950 2.977 1.00 95.94 189 GLU A O 1
ATOM 1487 N N . ALA A 1 190 ? -5.764 9.155 1.464 1.00 97.75 190 ALA A N 1
ATOM 1488 C CA . ALA A 1 190 ? -6.004 7.729 1.319 1.00 97.75 190 ALA A CA 1
ATOM 1489 C C . ALA A 1 190 ? -5.587 7.253 -0.077 1.00 97.75 190 ALA A C 1
ATOM 1491 O O . ALA A 1 190 ? -5.774 7.942 -1.076 1.00 97.75 190 ALA A O 1
ATOM 1492 N N . VAL A 1 191 ? -5.029 6.050 -0.140 1.00 97.94 191 VAL A N 1
ATOM 1493 C CA . VAL A 1 191 ? -4.597 5.395 -1.372 1.00 97.94 191 VAL A CA 1
ATOM 1494 C C . VAL A 1 191 ? -5.211 4.006 -1.409 1.00 97.94 191 VAL A C 1
ATOM 1496 O O . VAL A 1 191 ? -5.008 3.199 -0.498 1.00 97.94 191 VAL A O 1
ATOM 1499 N N . LEU A 1 192 ? -5.961 3.724 -2.473 1.00 97.31 192 LEU A N 1
ATOM 1500 C CA . LEU A 1 192 ? -6.418 2.377 -2.785 1.00 97.31 192 LEU A CA 1
ATOM 1501 C C . LEU A 1 192 ? -5.284 1.616 -3.474 1.00 97.31 192 LEU A C 1
ATOM 1503 O O . LEU A 1 192 ? -4.732 2.087 -4.468 1.00 97.31 192 LEU A O 1
ATOM 1507 N N . ILE A 1 193 ? -4.943 0.446 -2.944 1.00 97.31 193 ILE A N 1
ATOM 1508 C CA . ILE A 1 193 ? -3.946 -0.446 -3.534 1.00 97.31 193 ILE A CA 1
ATOM 1509 C C . ILE A 1 193 ? -4.671 -1.319 -4.557 1.00 97.31 193 ILE A C 1
ATOM 1511 O O . ILE A 1 193 ? -5.655 -1.959 -4.185 1.00 97.31 193 ILE A O 1
ATOM 1515 N N . PRO A 1 194 ? -4.282 -1.311 -5.840 1.00 94.19 194 PRO A N 1
ATOM 1516 C CA . PRO A 1 194 ? -4.878 -2.191 -6.839 1.00 94.19 194 PRO A CA 1
ATOM 1517 C C . PRO A 1 194 ? -4.806 -3.663 -6.418 1.00 94.19 194 PRO A C 1
ATOM 1519 O O . PRO A 1 194 ? -3.839 -4.080 -5.792 1.00 94.19 194 PRO A O 1
ATOM 1522 N N . ASP A 1 195 ? -5.819 -4.454 -6.771 1.00 90.56 195 ASP A N 1
ATOM 1523 C CA . ASP A 1 195 ? -5.785 -5.905 -6.531 1.00 90.56 195 ASP A CA 1
ATOM 1524 C C . ASP A 1 195 ? -4.894 -6.631 -7.554 1.00 90.56 195 ASP A C 1
ATOM 1526 O O . ASP A 1 195 ? -4.343 -7.684 -7.252 1.00 90.56 195 ASP A O 1
ATOM 1530 N N . LYS A 1 196 ? -4.737 -6.055 -8.754 1.00 92.25 196 LYS A N 1
ATOM 1531 C CA . LYS A 1 196 ? -3.864 -6.554 -9.824 1.00 92.25 196 LYS A CA 1
ATOM 1532 C C . LYS A 1 196 ? -2.610 -5.704 -9.954 1.00 92.25 196 LYS A C 1
ATOM 1534 O O . LYS A 1 196 ? -2.659 -4.494 -9.706 1.00 92.25 196 LYS A O 1
ATOM 1539 N N . ARG A 1 197 ? -1.515 -6.314 -10.419 1.00 92.81 197 ARG A N 1
ATOM 1540 C CA . ARG A 1 197 ? -0.271 -5.581 -10.658 1.00 92.81 197 ARG A CA 1
ATOM 1541 C C . ARG A 1 197 ? -0.490 -4.498 -11.731 1.00 92.81 197 ARG A C 1
ATOM 1543 O O . ARG A 1 197 ? -1.031 -4.790 -12.796 1.00 92.81 197 ARG A O 1
ATOM 1550 N N . PRO A 1 198 ? -0.072 -3.242 -11.491 1.00 93.31 198 PRO A N 1
ATOM 1551 C CA . PRO A 1 198 ? -0.076 -2.218 -12.530 1.00 93.31 198 PRO A CA 1
ATOM 1552 C C . PRO A 1 198 ? 0.908 -2.551 -13.659 1.00 93.31 198 PRO A C 1
ATOM 1554 O O . PRO A 1 198 ? 2.028 -2.974 -13.393 1.00 93.31 198 PRO A O 1
ATOM 1557 N N . GLU A 1 199 ? 0.549 -2.239 -14.906 1.00 90.81 199 GLU A N 1
ATOM 1558 C CA . GLU A 1 199 ? 1.454 -2.397 -16.062 1.00 90.81 199 GLU A CA 1
ATOM 1559 C C . GLU A 1 199 ? 2.724 -1.538 -15.941 1.00 90.81 199 GLU A C 1
ATOM 1561 O O . GLU A 1 199 ? 3.811 -1.922 -16.367 1.00 90.81 199 GLU A O 1
ATOM 1566 N N . SER A 1 200 ? 2.597 -0.353 -15.338 1.00 91.69 200 SER A N 1
ATOM 1567 C CA . SER A 1 200 ? 3.729 0.537 -15.098 1.00 91.69 200 SER A CA 1
ATOM 1568 C C . SER A 1 200 ? 4.495 0.097 -13.855 1.00 91.69 200 SER A C 1
ATOM 1570 O O . SER A 1 200 ? 3.973 0.172 -12.742 1.00 91.69 200 SER A O 1
ATOM 1572 N N . ILE A 1 201 ? 5.771 -0.248 -14.036 1.00 90.38 201 ILE A N 1
ATOM 1573 C CA . ILE A 1 201 ? 6.693 -0.569 -12.937 1.00 90.38 201 ILE A CA 1
ATOM 1574 C C . ILE A 1 201 ? 6.797 0.566 -11.907 1.00 90.38 201 ILE A C 1
ATOM 1576 O O . ILE A 1 201 ? 6.884 0.313 -10.711 1.00 90.38 201 ILE A O 1
ATOM 1580 N N . VAL A 1 202 ? 6.697 1.826 -12.346 1.00 91.38 202 VAL A N 1
ATOM 1581 C CA . VAL A 1 202 ? 6.703 2.994 -11.451 1.00 91.38 202 VAL A CA 1
ATOM 1582 C C . VAL A 1 202 ? 5.465 2.995 -10.554 1.00 91.38 202 VAL A C 1
ATOM 1584 O O . VAL A 1 202 ? 5.565 3.276 -9.361 1.00 91.38 202 VAL A O 1
ATOM 1587 N N . LYS A 1 203 ? 4.294 2.640 -11.100 1.00 94.06 203 LYS A N 1
ATOM 1588 C CA . LYS A 1 203 ? 3.065 2.502 -10.306 1.00 94.06 203 LYS A CA 1
ATOM 1589 C C . LYS A 1 203 ? 3.134 1.303 -9.367 1.00 94.06 203 LYS A C 1
ATOM 1591 O O . LYS A 1 203 ? 2.714 1.440 -8.222 1.00 94.06 203 LYS A O 1
ATOM 1596 N N . ASP A 1 204 ? 3.661 0.164 -9.820 1.00 94.19 204 ASP A N 1
ATOM 1597 C CA . ASP A 1 204 ? 3.913 -0.986 -8.944 1.00 94.19 204 ASP A CA 1
ATOM 1598 C C . ASP A 1 204 ? 4.774 -0.550 -7.752 1.00 94.19 204 ASP A C 1
ATOM 1600 O O . ASP A 1 204 ? 4.329 -0.655 -6.611 1.00 94.19 204 ASP A O 1
ATOM 1604 N N . PHE A 1 205 ? 5.939 0.053 -8.000 1.00 94.44 205 PHE A N 1
ATOM 1605 C CA . PHE A 1 205 ? 6.832 0.506 -6.933 1.00 94.44 205 PHE A CA 1
ATOM 1606 C C . PHE A 1 205 ? 6.166 1.521 -6.012 1.00 94.44 205 PHE A C 1
ATOM 1608 O O . PHE A 1 205 ? 6.312 1.414 -4.800 1.00 94.44 205 PHE A O 1
ATOM 1615 N N . PHE A 1 206 ? 5.377 2.456 -6.541 1.00 94.50 206 PHE A N 1
ATOM 1616 C CA . PHE A 1 206 ? 4.628 3.398 -5.715 1.00 94.50 206 PHE A CA 1
ATOM 1617 C C . PHE A 1 206 ? 3.668 2.690 -4.742 1.00 94.50 206 PHE A C 1
ATOM 1619 O O . PHE A 1 206 ? 3.746 2.909 -3.529 1.00 94.50 206 PHE A O 1
ATOM 1626 N N . TYR A 1 207 ? 2.791 1.813 -5.246 1.00 96.38 207 TYR A N 1
ATOM 1627 C CA . TYR A 1 207 ? 1.823 1.096 -4.406 1.00 96.38 207 TYR A CA 1
ATOM 1628 C C . TYR A 1 207 ? 2.502 0.109 -3.450 1.00 96.38 207 TYR A C 1
ATOM 1630 O O . TYR A 1 207 ? 2.103 -0.024 -2.291 1.00 96.38 207 TYR A O 1
ATOM 1638 N N . SER A 1 208 ? 3.552 -0.557 -3.915 1.00 96.69 208 SER A N 1
ATOM 1639 C CA . SER A 1 208 ? 4.319 -1.514 -3.131 1.00 96.69 208 SER A CA 1
ATOM 1640 C C . SER A 1 208 ? 5.066 -0.825 -1.991 1.00 96.69 208 SER A C 1
ATOM 1642 O O . SER A 1 208 ? 4.965 -1.250 -0.838 1.00 96.69 208 SER A O 1
ATOM 1644 N N . THR A 1 209 ? 5.731 0.296 -2.266 1.00 95.38 209 THR A N 1
ATOM 1645 C CA . THR A 1 209 ? 6.478 1.067 -1.268 1.00 95.38 209 THR A CA 1
ATOM 1646 C C . THR A 1 209 ? 5.556 1.694 -0.231 1.00 95.38 209 THR A C 1
ATOM 1648 O O . THR A 1 209 ? 5.787 1.517 0.970 1.00 95.38 209 THR A O 1
ATOM 1651 N N . ILE A 1 210 ? 4.458 2.338 -0.652 1.00 95.56 210 ILE A N 1
ATOM 1652 C CA . ILE A 1 210 ? 3.516 2.933 0.304 1.00 95.56 210 ILE A CA 1
ATOM 1653 C C . ILE A 1 210 ? 2.895 1.858 1.203 1.00 95.56 210 ILE A C 1
ATOM 1655 O O . ILE A 1 210 ? 2.829 2.046 2.418 1.00 95.56 210 ILE A O 1
ATOM 1659 N N . TYR A 1 211 ? 2.508 0.702 0.656 1.00 97.31 211 TYR A N 1
ATOM 1660 C CA . TYR A 1 211 ? 1.901 -0.367 1.444 1.00 97.31 211 TYR A CA 1
ATOM 1661 C C . TYR A 1 211 ? 2.907 -1.032 2.388 1.00 97.31 211 TYR A C 1
ATOM 1663 O O . TYR A 1 211 ? 2.608 -1.254 3.564 1.00 97.31 211 TYR A O 1
ATOM 1671 N N . ARG A 1 212 ? 4.128 -1.312 1.922 1.00 97.31 212 ARG A N 1
ATOM 1672 C CA . ARG A 1 212 ? 5.157 -1.963 2.741 1.00 97.31 212 ARG A CA 1
ATOM 1673 C C . ARG A 1 212 ? 5.604 -1.096 3.908 1.00 97.31 212 ARG A C 1
ATOM 1675 O O . ARG A 1 212 ? 5.666 -1.594 5.032 1.00 97.31 212 ARG A O 1
ATOM 1682 N N . ILE A 1 213 ? 5.854 0.191 3.674 1.00 96.12 213 ILE A N 1
ATOM 1683 C CA . ILE A 1 213 ? 6.253 1.123 4.736 1.00 96.12 213 ILE A CA 1
ATOM 1684 C C . ILE A 1 213 ? 5.123 1.276 5.753 1.00 96.12 213 ILE A C 1
ATOM 1686 O O . ILE A 1 213 ? 5.348 1.162 6.960 1.00 96.12 213 ILE A O 1
ATOM 1690 N N . ASN A 1 214 ? 3.896 1.507 5.283 1.00 96.38 214 ASN A N 1
ATOM 1691 C CA . ASN A 1 214 ? 2.810 1.927 6.164 1.00 96.38 214 ASN A CA 1
ATOM 1692 C C . ASN A 1 214 ? 2.047 0.768 6.808 1.00 96.38 214 ASN A C 1
ATOM 1694 O O . ASN A 1 214 ? 1.516 0.950 7.899 1.00 96.38 214 ASN A O 1
ATOM 1698 N N . CYS A 1 215 ? 1.986 -0.401 6.173 1.00 96.06 215 CYS A N 1
ATOM 1699 C CA . CYS A 1 215 ? 1.160 -1.522 6.634 1.00 96.06 215 CYS A CA 1
ATOM 1700 C C . CYS A 1 215 ? 1.971 -2.769 6.992 1.00 96.06 215 CYS A C 1
ATOM 1702 O O . CYS A 1 215 ? 1.507 -3.575 7.798 1.00 96.06 215 CYS A O 1
ATOM 1704 N N . LEU A 1 216 ? 3.175 -2.929 6.429 1.00 95.88 216 LEU A N 1
ATOM 1705 C CA . LEU A 1 216 ? 4.057 -4.076 6.690 1.00 95.88 216 LEU A CA 1
ATOM 1706 C C . LEU A 1 216 ? 5.324 -3.707 7.474 1.00 95.88 216 LEU A C 1
ATOM 1708 O O . LEU A 1 216 ? 6.170 -4.567 7.703 1.00 95.88 216 LEU A O 1
ATOM 1712 N N . ASN A 1 217 ? 5.431 -2.456 7.935 1.00 94.31 217 ASN A N 1
ATOM 1713 C CA . ASN A 1 217 ? 6.526 -1.976 8.777 1.00 94.31 217 ASN A CA 1
ATOM 1714 C C . ASN A 1 217 ? 7.922 -2.135 8.135 1.00 94.31 217 ASN A C 1
ATOM 1716 O O . ASN A 1 217 ? 8.903 -2.392 8.835 1.00 94.31 217 ASN A O 1
ATOM 1720 N N . ALA A 1 218 ? 8.009 -2.003 6.808 1.00 96.50 218 ALA A N 1
ATOM 1721 C CA . ALA A 1 218 ? 9.288 -1.955 6.106 1.00 96.50 218 ALA A CA 1
ATOM 1722 C C . ALA A 1 218 ? 10.080 -0.694 6.482 1.00 96.50 218 ALA A C 1
ATOM 1724 O O . ALA A 1 218 ? 9.496 0.327 6.860 1.00 96.50 218 ALA A O 1
ATOM 1725 N N . ASP A 1 219 ? 11.405 -0.775 6.376 1.00 96.38 219 ASP A N 1
ATOM 1726 C CA . ASP A 1 219 ? 12.285 0.366 6.605 1.00 96.38 219 ASP A CA 1
ATOM 1727 C C . ASP A 1 219 ? 12.153 1.357 5.429 1.00 96.38 219 ASP A C 1
ATOM 1729 O O . ASP A 1 219 ? 12.374 0.969 4.277 1.00 96.38 219 ASP A O 1
ATOM 1733 N N . PRO A 1 220 ? 11.713 2.603 5.677 1.00 94.50 220 PRO A N 1
ATOM 1734 C CA . PRO A 1 220 ? 11.45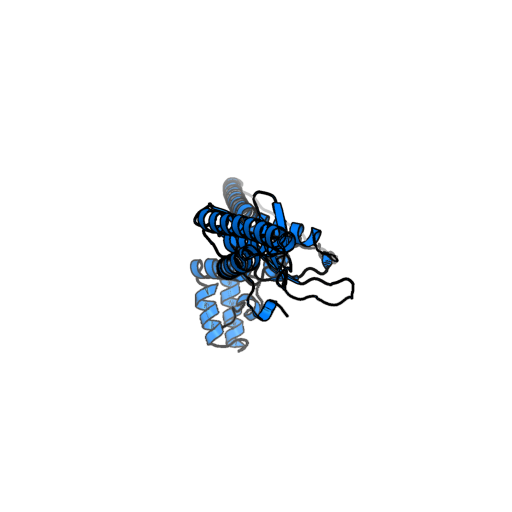5 3.551 4.605 1.00 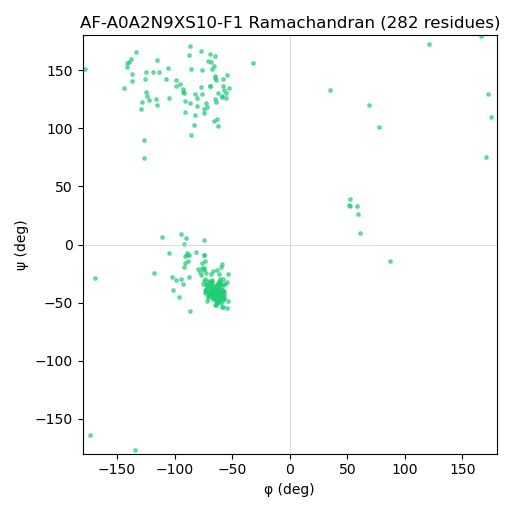94.50 220 PRO A CA 1
ATOM 1735 C C . PRO A 1 220 ? 12.725 4.010 3.901 1.00 94.50 220 PRO A C 1
ATOM 1737 O O . PRO A 1 220 ? 12.655 4.241 2.698 1.00 94.50 220 PRO A O 1
ATOM 1740 N N . ASP A 1 221 ? 13.858 4.109 4.597 1.00 94.25 221 ASP A N 1
ATOM 1741 C CA . ASP A 1 221 ? 15.107 4.563 3.980 1.00 94.25 221 ASP A CA 1
ATOM 1742 C C . ASP A 1 221 ? 15.638 3.480 3.038 1.00 94.25 221 ASP A C 1
ATOM 1744 O O . ASP A 1 221 ? 15.929 3.748 1.871 1.00 94.25 221 ASP A O 1
ATOM 1748 N N . GLU A 1 222 ? 15.649 2.229 3.510 1.00 95.19 222 GLU A N 1
ATOM 1749 C CA . GLU A 1 222 ? 16.051 1.070 2.710 1.00 95.19 222 GLU A CA 1
ATOM 1750 C C . GLU A 1 222 ? 15.161 0.912 1.470 1.00 95.19 222 GLU A C 1
ATOM 1752 O O . GLU A 1 222 ? 15.658 0.802 0.348 1.00 95.19 222 GLU A O 1
ATOM 1757 N N . LEU A 1 223 ? 13.835 0.937 1.649 1.00 94.38 223 LEU A N 1
ATOM 1758 C CA . LEU A 1 223 ? 12.910 0.689 0.546 1.00 94.38 223 LEU A CA 1
ATOM 1759 C C . LEU A 1 223 ? 12.861 1.853 -0.452 1.00 94.38 223 LEU A C 1
ATOM 1761 O O . LEU A 1 223 ? 12.717 1.625 -1.657 1.00 94.38 223 LEU A O 1
ATOM 1765 N N . SER A 1 224 ? 13.009 3.094 0.025 1.00 90.31 224 SER A N 1
ATOM 1766 C CA . SER A 1 224 ? 13.090 4.270 -0.850 1.00 90.31 224 SER A CA 1
ATOM 1767 C C . SER A 1 224 ? 14.379 4.259 -1.663 1.00 90.31 224 SER A C 1
ATOM 1769 O O . SER A 1 224 ? 14.330 4.521 -2.864 1.00 90.31 224 SER A O 1
ATOM 1771 N N . GLN A 1 225 ? 15.511 3.892 -1.052 1.00 93.44 225 GLN A N 1
ATOM 1772 C CA . GLN A 1 225 ? 16.776 3.736 -1.766 1.00 93.44 225 GLN A CA 1
ATOM 1773 C C . GLN A 1 225 ? 16.679 2.634 -2.828 1.00 93.44 225 GLN A C 1
ATOM 1775 O O . GLN A 1 225 ? 16.997 2.884 -3.990 1.00 93.44 225 GLN A O 1
ATOM 1780 N N . GLN A 1 226 ? 16.174 1.449 -2.467 1.00 94.88 226 GLN A N 1
ATOM 1781 C CA . GLN A 1 226 ? 15.982 0.344 -3.414 1.00 94.88 226 GLN A CA 1
ATOM 1782 C C . GLN A 1 226 ? 15.094 0.757 -4.595 1.00 94.88 226 GLN A C 1
ATOM 1784 O O . GLN A 1 226 ? 15.445 0.515 -5.750 1.00 94.88 226 GLN A O 1
ATOM 1789 N N . SER A 1 227 ? 13.975 1.435 -4.320 1.00 91.38 227 SER A N 1
ATOM 1790 C CA . SER A 1 227 ? 13.061 1.925 -5.360 1.00 91.38 227 SER A CA 1
ATOM 1791 C C . SER A 1 227 ? 13.726 2.957 -6.274 1.00 91.38 227 SER A C 1
ATOM 1793 O O . SER A 1 227 ? 13.575 2.884 -7.492 1.00 91.38 227 SER A O 1
ATOM 1795 N N . ALA A 1 228 ? 14.487 3.901 -5.713 1.00 91.31 228 ALA A N 1
ATOM 1796 C CA . ALA A 1 228 ? 15.192 4.922 -6.483 1.00 91.31 228 ALA A CA 1
ATOM 1797 C C . ALA A 1 228 ? 16.262 4.310 -7.398 1.00 91.31 228 ALA A C 1
ATOM 1799 O O . ALA A 1 228 ? 16.333 4.641 -8.581 1.00 91.31 228 ALA A O 1
ATOM 1800 N N . GLU A 1 229 ? 17.058 3.374 -6.881 1.00 95.19 229 GLU A N 1
ATOM 1801 C CA . GLU A 1 229 ? 18.070 2.666 -7.664 1.00 95.19 229 GLU A CA 1
ATOM 1802 C C . GLU A 1 229 ? 17.451 1.837 -8.800 1.00 95.19 229 GLU A C 1
ATOM 1804 O O . GLU A 1 229 ? 17.980 1.815 -9.914 1.00 95.19 229 GLU A O 1
ATOM 1809 N N . ALA A 1 230 ? 16.314 1.190 -8.542 1.00 95.00 230 ALA A N 1
ATOM 1810 C CA . ALA A 1 230 ? 15.585 0.431 -9.551 1.00 95.00 230 ALA A CA 1
ATOM 1811 C C . ALA A 1 230 ? 15.016 1.339 -10.659 1.00 95.00 230 ALA A C 1
ATOM 1813 O O . ALA A 1 230 ? 15.078 0.989 -11.838 1.00 95.00 230 ALA A O 1
ATOM 1814 N N . ILE A 1 231 ? 14.535 2.540 -10.313 1.00 90.94 231 ILE A N 1
ATOM 1815 C CA . ILE A 1 231 ? 14.091 3.544 -11.296 1.00 90.94 231 ILE A CA 1
ATOM 1816 C C . ILE A 1 231 ? 15.267 4.046 -12.144 1.00 90.94 231 ILE A C 1
ATOM 1818 O O . ILE A 1 231 ? 15.130 4.169 -13.359 1.00 90.94 231 ILE A O 1
ATOM 1822 N N . VAL A 1 232 ? 16.439 4.293 -11.549 1.00 94.56 232 VAL A N 1
ATOM 1823 C CA . VAL A 1 232 ? 17.638 4.676 -12.320 1.00 94.56 232 VAL A CA 1
ATOM 1824 C C . VAL A 1 232 ? 18.001 3.585 -13.330 1.00 94.56 232 VAL A C 1
ATOM 1826 O O . VAL A 1 232 ? 18.282 3.896 -14.487 1.00 94.56 232 VAL A O 1
ATOM 1829 N N . ARG A 1 233 ? 17.933 2.309 -12.930 1.00 94.31 233 ARG A N 1
ATOM 1830 C CA . ARG A 1 233 ? 18.174 1.175 -13.838 1.00 94.31 233 ARG A CA 1
ATOM 1831 C C . ARG A 1 233 ? 17.149 1.094 -14.967 1.00 94.31 233 ARG A C 1
ATOM 1833 O O . ARG A 1 233 ? 17.535 0.808 -16.094 1.00 94.31 233 ARG A O 1
ATOM 1840 N N . LEU A 1 234 ? 15.877 1.388 -14.699 1.00 92.50 234 LEU A N 1
ATOM 1841 C CA . LEU A 1 234 ? 14.850 1.477 -15.741 1.00 92.50 234 LEU A CA 1
ATOM 1842 C C . LEU A 1 234 ? 15.188 2.559 -16.779 1.00 92.50 234 LEU A C 1
ATOM 1844 O O . LEU A 1 234 ? 15.136 2.292 -17.976 1.00 92.50 234 LEU A O 1
ATOM 1848 N N . VAL A 1 235 ? 15.591 3.752 -16.335 1.00 94.25 235 VAL A N 1
ATOM 1849 C CA . VAL A 1 235 ? 15.983 4.850 -17.239 1.00 94.25 235 VAL A CA 1
ATOM 1850 C C . VAL A 1 235 ? 17.222 4.477 -18.059 1.00 94.25 235 VAL A C 1
ATOM 1852 O O . VAL A 1 235 ? 17.303 4.771 -19.253 1.00 94.25 235 VAL A O 1
ATOM 1855 N N . GLU A 1 236 ? 18.197 3.805 -17.443 1.00 96.12 236 GLU A N 1
ATOM 1856 C CA . GLU A 1 236 ? 19.376 3.305 -18.155 1.00 96.12 236 GLU A CA 1
ATOM 1857 C C . GLU A 1 236 ? 18.998 2.241 -19.198 1.00 96.12 236 GLU A C 1
ATOM 1859 O O . GLU A 1 236 ? 19.519 2.261 -20.314 1.00 96.12 236 GLU A O 1
ATOM 1864 N N . TYR A 1 237 ? 18.046 1.362 -18.877 1.00 95.25 237 TYR A N 1
ATOM 1865 C CA . TYR A 1 237 ? 17.534 0.352 -19.799 1.00 95.25 237 TYR A CA 1
ATOM 1866 C C . TYR A 1 237 ? 16.858 0.988 -21.014 1.00 95.25 237 TYR A C 1
ATOM 1868 O O . TYR A 1 237 ? 17.158 0.605 -22.143 1.00 95.25 237 TYR A O 1
ATOM 1876 N N . GLU A 1 238 ? 15.996 1.984 -20.803 1.00 94.88 238 GLU A N 1
ATOM 1877 C CA . GLU A 1 238 ? 15.346 2.732 -21.887 1.00 94.88 238 GLU A CA 1
ATOM 1878 C C . GLU A 1 238 ? 16.376 3.431 -22.779 1.00 94.88 238 GLU A C 1
ATOM 1880 O O . GLU A 1 238 ? 16.278 3.391 -24.005 1.00 94.88 238 GLU A O 1
ATOM 1885 N N . LYS A 1 239 ? 17.425 4.009 -22.182 1.00 96.62 239 LYS A N 1
ATOM 1886 C CA . LYS A 1 239 ? 18.531 4.597 -22.942 1.00 96.62 239 LYS A CA 1
ATOM 1887 C C . LYS A 1 239 ? 19.242 3.553 -23.808 1.00 96.62 239 LYS A C 1
ATOM 1889 O O . LYS A 1 239 ? 19.480 3.819 -24.984 1.00 96.62 239 LYS A O 1
ATOM 1894 N N . LEU A 1 240 ? 19.555 2.378 -23.255 1.00 96.38 240 LEU A N 1
ATOM 1895 C CA . LEU A 1 240 ? 20.167 1.277 -24.008 1.00 96.38 240 LEU A CA 1
ATOM 1896 C C . LEU A 1 240 ? 19.245 0.759 -25.120 1.00 96.38 240 LEU A C 1
ATOM 1898 O O . LEU A 1 240 ? 19.730 0.424 -26.199 1.00 96.38 240 LEU A O 1
ATOM 1902 N N . ALA A 1 241 ? 17.934 0.702 -24.872 1.00 95.31 241 ALA A N 1
ATOM 1903 C CA . ALA A 1 241 ? 16.941 0.300 -25.862 1.00 95.31 241 ALA A CA 1
ATOM 1904 C C . ALA A 1 241 ? 16.915 1.275 -27.047 1.00 95.31 241 ALA A C 1
ATOM 1906 O O . ALA A 1 241 ? 17.046 0.841 -28.190 1.00 95.31 241 ALA A O 1
ATOM 1907 N N . ASN A 1 242 ? 16.855 2.579 -26.766 1.00 96.12 242 ASN A N 1
ATOM 1908 C CA . ASN A 1 242 ? 16.873 3.630 -27.783 1.00 96.12 242 ASN A CA 1
ATOM 1909 C C . ASN A 1 242 ? 18.189 3.634 -28.580 1.00 96.12 242 ASN A C 1
ATOM 1911 O O . ASN A 1 242 ? 18.182 3.759 -29.803 1.00 96.12 242 ASN A O 1
ATOM 1915 N N . GLU A 1 243 ? 19.331 3.459 -27.905 1.00 96.00 243 GLU A N 1
ATOM 1916 C CA . GLU A 1 243 ? 20.640 3.357 -28.563 1.00 96.00 243 GLU A CA 1
ATOM 1917 C C . GLU A 1 243 ? 20.706 2.129 -29.480 1.00 96.00 243 GLU A C 1
ATOM 1919 O O . GLU A 1 243 ? 21.205 2.208 -30.604 1.00 96.00 243 GLU A O 1
ATOM 1924 N N . ARG A 1 244 ? 20.152 0.995 -29.037 1.00 93.75 244 ARG A N 1
ATOM 1925 C CA . ARG A 1 244 ? 20.107 -0.234 -29.833 1.00 93.75 244 ARG A CA 1
ATOM 1926 C C . ARG A 1 244 ? 19.195 -0.100 -31.045 1.00 93.75 244 ARG A C 1
ATOM 1928 O O . ARG A 1 244 ? 19.558 -0.602 -32.102 1.00 93.75 244 ARG A O 1
ATOM 1935 N N . GLU A 1 245 ? 18.047 0.554 -30.903 1.00 94.38 245 GLU A N 1
ATOM 1936 C CA . GLU A 1 245 ? 17.120 0.817 -32.009 1.00 94.38 245 GLU A CA 1
ATOM 1937 C C . GLU A 1 245 ? 17.751 1.720 -33.078 1.00 94.38 245 GLU A C 1
ATOM 1939 O O . GLU A 1 245 ? 17.591 1.473 -34.272 1.00 94.38 245 GLU A O 1
ATOM 1944 N N . ALA A 1 246 ? 18.543 2.712 -32.661 1.00 94.19 246 ALA A N 1
ATOM 1945 C CA . ALA A 1 246 ? 19.293 3.580 -33.569 1.00 94.19 246 ALA A CA 1
ATOM 1946 C C . ALA A 1 246 ? 20.520 2.898 -34.214 1.00 94.19 246 ALA A C 1
ATOM 1948 O O . ALA A 1 246 ? 21.090 3.427 -35.170 1.00 94.19 246 ALA A O 1
ATOM 1949 N N . THR A 1 247 ? 20.946 1.740 -33.701 1.00 92.62 247 THR A N 1
ATOM 1950 C CA . THR A 1 247 ? 22.137 1.020 -34.165 1.00 92.62 247 THR A CA 1
ATOM 1951 C C . THR A 1 247 ? 21.770 -0.003 -35.240 1.00 92.62 247 THR A C 1
ATOM 1953 O O . THR A 1 247 ? 20.873 -0.825 -35.064 1.00 92.62 247 THR A O 1
ATOM 1956 N N . SER A 1 248 ? 22.508 -0.011 -36.355 1.00 91.88 248 SER A N 1
ATOM 1957 C CA . SER A 1 248 ? 22.327 -1.011 -37.415 1.00 91.88 248 SER A CA 1
ATOM 1958 C C . SER A 1 248 ? 22.508 -2.434 -36.880 1.00 91.88 248 SER A C 1
ATOM 1960 O O . SER A 1 248 ? 23.481 -2.720 -36.188 1.00 91.88 248 SER A O 1
ATOM 1962 N N . ILE A 1 249 ? 21.628 -3.358 -37.275 1.00 90.50 249 ILE A N 1
ATOM 1963 C CA . ILE A 1 249 ? 21.690 -4.774 -36.868 1.00 90.50 249 ILE A CA 1
ATOM 1964 C C . ILE A 1 249 ? 22.988 -5.485 -37.290 1.00 90.50 249 ILE A C 1
ATOM 1966 O O . ILE A 1 249 ? 23.323 -6.531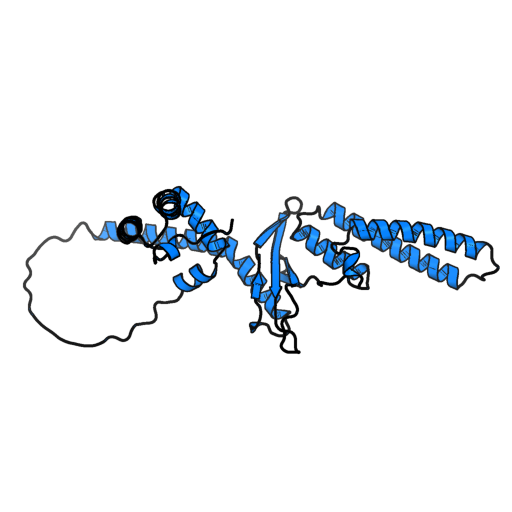 -36.740 1.00 90.50 249 ILE A O 1
ATOM 1970 N N . TYR A 1 250 ? 23.711 -4.931 -38.267 1.00 90.94 250 TYR A N 1
ATOM 1971 C CA . TYR A 1 250 ? 24.993 -5.456 -38.744 1.00 90.94 250 TYR A CA 1
ATOM 1972 C C . TYR A 1 250 ? 26.198 -4.891 -37.975 1.00 90.94 250 TYR A C 1
ATOM 1974 O O . TYR A 1 250 ? 27.318 -5.364 -38.163 1.00 90.94 250 TYR A O 1
ATOM 1982 N N . ASP A 1 251 ? 25.989 -3.887 -37.121 1.00 94.06 251 ASP A N 1
ATOM 1983 C CA . ASP A 1 251 ? 27.029 -3.322 -36.268 1.00 94.06 251 ASP A CA 1
ATOM 1984 C C . ASP A 1 251 ? 27.288 -4.249 -35.070 1.00 94.06 251 ASP A C 1
ATOM 1986 O O . ASP A 1 251 ? 26.362 -4.720 -34.405 1.00 94.06 251 ASP A O 1
ATOM 1990 N N . VAL A 1 252 ? 28.559 -4.496 -34.744 1.00 91.31 252 VAL A N 1
ATOM 1991 C CA . VAL A 1 252 ? 28.956 -5.303 -33.575 1.00 91.31 252 VAL A CA 1
ATOM 1992 C C . VAL A 1 252 ? 28.387 -4.720 -32.271 1.00 91.31 252 VAL A C 1
ATOM 1994 O O . VAL A 1 252 ? 28.059 -5.464 -31.340 1.00 91.31 252 VAL A O 1
ATOM 1997 N N . THR A 1 253 ? 28.199 -3.401 -32.224 1.00 93.19 253 THR A N 1
ATOM 1998 C CA . THR A 1 253 ? 27.592 -2.662 -31.112 1.00 93.19 253 THR A CA 1
ATOM 1999 C C . THR A 1 253 ? 26.158 -3.117 -30.839 1.00 93.19 253 THR A C 1
ATOM 2001 O O . THR A 1 253 ? 25.768 -3.193 -29.675 1.00 93.19 253 THR A O 1
ATOM 2004 N N . TYR A 1 254 ? 25.396 -3.533 -31.860 1.00 92.19 254 TYR A N 1
ATOM 2005 C CA . TYR A 1 254 ? 24.020 -4.014 -31.694 1.00 92.19 254 TYR A CA 1
ATOM 2006 C C . TYR A 1 254 ? 23.939 -5.223 -30.750 1.00 92.19 254 TYR A C 1
ATOM 2008 O O . TYR A 1 254 ? 23.129 -5.257 -29.818 1.00 92.19 254 TYR A O 1
ATOM 2016 N N . ASN A 1 255 ? 24.824 -6.206 -30.948 1.00 93.50 255 ASN A N 1
ATOM 2017 C CA . ASN A 1 255 ? 24.879 -7.406 -30.112 1.00 93.50 255 ASN A CA 1
ATOM 2018 C C . ASN A 1 255 ? 25.372 -7.090 -28.693 1.00 93.50 255 ASN A C 1
ATOM 2020 O O . ASN A 1 255 ? 24.871 -7.656 -27.718 1.00 93.50 255 ASN A O 1
ATOM 2024 N N . HIS A 1 256 ? 26.321 -6.159 -28.562 1.00 95.06 256 HIS A N 1
ATOM 2025 C CA . HIS A 1 256 ? 26.816 -5.704 -27.260 1.00 95.06 256 HIS A CA 1
ATOM 2026 C C . HIS A 1 256 ? 25.727 -5.003 -26.440 1.00 95.06 256 HIS A C 1
ATOM 2028 O O . HIS A 1 256 ? 25.547 -5.312 -25.261 1.00 95.06 256 HIS A O 1
ATOM 2034 N N . LEU A 1 257 ? 24.951 -4.115 -27.069 1.00 95.38 257 LEU A N 1
ATOM 2035 C CA . LEU A 1 257 ? 23.798 -3.465 -26.443 1.00 95.38 257 LEU A CA 1
ATOM 2036 C C . LEU A 1 257 ? 22.738 -4.493 -26.043 1.00 95.38 257 LEU A C 1
ATOM 2038 O O . LEU A 1 257 ? 22.250 -4.452 -24.917 1.00 95.38 257 LEU A O 1
ATOM 2042 N N . GLY A 1 258 ? 22.452 -5.479 -26.900 1.00 95.06 258 GLY A N 1
ATOM 2043 C CA . GLY A 1 258 ? 21.549 -6.584 -26.567 1.00 95.06 258 GLY A CA 1
ATOM 2044 C C . GLY A 1 258 ? 21.982 -7.365 -25.320 1.00 95.06 258 GLY A C 1
ATOM 2045 O O . GLY A 1 258 ? 21.152 -7.658 -24.458 1.00 95.06 258 GLY A O 1
ATOM 2046 N N . LYS A 1 259 ? 23.284 -7.649 -25.173 1.00 96.75 259 LYS A N 1
ATOM 2047 C CA . LYS A 1 259 ? 23.831 -8.304 -23.975 1.00 96.75 259 LYS A CA 1
ATOM 2048 C C . LYS A 1 259 ? 23.662 -7.437 -22.723 1.00 96.75 259 LYS A C 1
ATOM 2050 O O . LYS A 1 259 ? 23.160 -7.934 -21.718 1.00 96.75 259 LYS A O 1
ATOM 2055 N N . LYS A 1 260 ? 24.010 -6.146 -22.795 1.00 96.94 260 LYS A N 1
ATOM 2056 C CA . LYS A 1 260 ? 23.823 -5.199 -21.679 1.00 96.94 260 LYS A CA 1
ATOM 2057 C C . LYS A 1 260 ? 22.357 -5.078 -21.265 1.00 96.94 260 LYS A C 1
ATOM 2059 O O . LYS A 1 260 ? 22.056 -5.125 -20.077 1.00 96.94 260 LYS A O 1
ATOM 2064 N N . MET A 1 261 ? 21.447 -4.968 -22.234 1.00 97.19 261 MET A N 1
ATOM 2065 C CA . MET A 1 261 ? 20.006 -4.924 -21.975 1.00 97.19 261 MET A CA 1
ATOM 2066 C C . MET A 1 261 ? 19.526 -6.191 -21.267 1.00 97.19 261 MET A C 1
ATOM 2068 O O . MET A 1 261 ? 18.732 -6.096 -20.337 1.00 97.19 261 MET A O 1
ATOM 2072 N N . LYS A 1 262 ? 20.019 -7.373 -21.662 1.00 97.25 262 LYS A N 1
ATOM 2073 C CA . LYS A 1 262 ? 19.678 -8.633 -20.989 1.00 97.25 262 LYS A CA 1
ATOM 2074 C C . LYS A 1 262 ? 20.158 -8.645 -19.534 1.00 97.25 262 LYS A C 1
ATOM 2076 O O . LYS A 1 262 ? 19.361 -8.903 -18.639 1.00 97.25 262 LYS A O 1
ATOM 2081 N N . GLU A 1 263 ? 21.425 -8.308 -19.293 1.00 96.38 263 GLU A N 1
ATOM 2082 C CA . GLU A 1 263 ? 21.991 -8.225 -17.937 1.00 96.38 263 GLU A CA 1
ATOM 2083 C C . GLU A 1 263 ? 21.232 -7.219 -17.056 1.00 96.38 263 GLU A C 1
ATOM 2085 O O . GLU A 1 263 ? 21.039 -7.440 -15.860 1.00 96.38 263 GLU A O 1
ATOM 2090 N N . MET A 1 264 ? 20.785 -6.106 -17.640 1.00 95.50 264 MET A N 1
ATOM 2091 C CA . MET A 1 264 ? 20.010 -5.086 -16.938 1.00 95.50 264 MET A CA 1
ATOM 2092 C C . MET A 1 264 ? 18.576 -5.532 -16.657 1.00 95.50 264 MET A C 1
ATOM 2094 O O . MET A 1 264 ? 18.095 -5.339 -15.544 1.00 95.50 264 MET A O 1
ATOM 2098 N N . SER A 1 265 ? 17.924 -6.193 -17.614 1.00 94.81 265 SER A N 1
ATOM 2099 C CA . SER A 1 265 ? 16.590 -6.774 -17.438 1.00 94.81 265 SER A CA 1
ATOM 2100 C C . SER A 1 265 ? 16.570 -7.806 -16.306 1.00 94.81 265 SER A C 1
ATOM 2102 O O . SER A 1 265 ? 15.663 -7.784 -15.479 1.00 94.81 265 SER A O 1
ATOM 2104 N N . GLU A 1 266 ? 17.609 -8.639 -16.185 1.00 95.75 266 GLU A N 1
ATOM 2105 C CA . GLU A 1 266 ? 17.750 -9.588 -15.072 1.00 95.75 266 GLU A CA 1
ATOM 2106 C C . GLU A 1 266 ? 17.886 -8.888 -13.707 1.00 95.75 266 GLU A C 1
ATOM 2108 O O . GLU A 1 266 ? 17.385 -9.387 -12.698 1.00 95.75 266 GLU A O 1
ATOM 2113 N N . LYS A 1 267 ? 18.553 -7.726 -13.648 1.00 95.69 267 LYS A N 1
ATOM 2114 C CA . LYS A 1 267 ? 18.634 -6.913 -12.421 1.00 95.69 267 LYS A CA 1
ATOM 2115 C C . LYS A 1 267 ? 17.292 -6.267 -12.088 1.00 95.69 267 LYS A C 1
ATOM 2117 O O . LYS A 1 267 ? 16.870 -6.334 -10.941 1.00 95.69 267 LYS A O 1
ATOM 2122 N N . MET A 1 268 ? 16.614 -5.704 -13.085 1.00 94.00 268 MET A N 1
ATOM 2123 C CA . MET A 1 268 ? 15.298 -5.088 -12.904 1.00 94.00 268 MET A CA 1
ATOM 2124 C C . MET A 1 268 ? 14.253 -6.096 -12.425 1.00 94.00 268 MET A C 1
ATOM 2126 O O . MET A 1 268 ? 13.427 -5.760 -11.584 1.00 94.00 268 MET A O 1
ATOM 2130 N N . GLU A 1 269 ? 14.303 -7.341 -12.902 1.00 93.12 269 GLU A N 1
ATOM 2131 C CA . GLU A 1 269 ? 13.402 -8.391 -12.423 1.00 93.12 269 GLU A CA 1
ATOM 2132 C C . GLU A 1 269 ? 13.668 -8.738 -10.948 1.00 93.12 269 GLU A C 1
ATOM 2134 O O . GLU A 1 269 ? 12.732 -8.907 -10.169 1.00 93.12 269 GLU A O 1
ATOM 2139 N N . LYS A 1 270 ? 14.938 -8.750 -10.518 1.00 94.62 270 LYS A N 1
ATOM 2140 C CA . LYS A 1 270 ? 15.284 -8.906 -9.094 1.00 94.62 270 LYS A CA 1
ATOM 2141 C C . LYS A 1 270 ? 14.784 -7.736 -8.253 1.00 94.62 270 LYS A C 1
ATOM 2143 O O . LYS A 1 270 ? 14.237 -7.967 -7.180 1.00 94.62 270 LYS A O 1
ATOM 2148 N N . ASP A 1 271 ? 14.938 -6.505 -8.737 1.00 93.69 271 ASP A N 1
ATOM 2149 C CA . ASP A 1 271 ? 14.412 -5.320 -8.052 1.00 93.69 271 ASP A CA 1
ATOM 2150 C C . ASP A 1 271 ? 12.895 -5.394 -7.914 1.00 93.69 271 ASP A C 1
ATOM 2152 O O . ASP A 1 271 ? 12.344 -5.154 -6.841 1.00 93.69 271 ASP A O 1
ATOM 2156 N N . LYS A 1 272 ? 12.218 -5.788 -8.995 1.00 93.00 272 LYS A N 1
ATOM 2157 C CA . LYS A 1 272 ? 10.772 -5.967 -9.020 1.00 93.00 272 LYS A CA 1
ATOM 2158 C C . LYS A 1 272 ? 10.328 -6.985 -7.978 1.00 93.00 272 LYS A C 1
ATOM 2160 O O . LYS A 1 272 ? 9.445 -6.679 -7.186 1.00 93.00 272 LYS A O 1
ATOM 2165 N N . GLN A 1 273 ? 10.977 -8.143 -7.912 1.00 92.06 273 GLN A N 1
ATOM 2166 C CA . GLN A 1 273 ? 10.692 -9.161 -6.896 1.00 92.06 273 GLN A CA 1
ATOM 2167 C C . GLN A 1 273 ? 11.006 -8.686 -5.472 1.00 92.06 273 GLN A C 1
ATOM 2169 O O . GLN A 1 273 ? 10.301 -9.050 -4.533 1.00 92.06 273 GLN A O 1
ATOM 2174 N N . ALA A 1 274 ? 12.048 -7.871 -5.299 1.00 93.38 274 ALA A N 1
ATOM 2175 C CA . ALA A 1 274 ? 12.449 -7.355 -3.998 1.00 93.38 274 ALA A CA 1
ATOM 2176 C C . ALA A 1 274 ? 11.522 -6.250 -3.481 1.00 93.38 274 ALA A C 1
ATOM 2178 O O . ALA A 1 274 ? 11.363 -6.135 -2.266 1.00 93.38 274 ALA A O 1
ATOM 2179 N N . ILE A 1 275 ? 10.928 -5.441 -4.367 1.00 94.81 275 ILE A N 1
ATOM 2180 C CA . ILE A 1 275 ? 10.109 -4.270 -4.018 1.00 94.81 275 ILE A CA 1
ATOM 2181 C C . ILE A 1 275 ? 8.614 -4.608 -4.004 1.00 94.81 275 ILE A C 1
ATOM 2183 O O . ILE A 1 275 ? 7.924 -4.218 -3.056 1.00 94.81 275 ILE A O 1
ATOM 2187 N N . SER A 1 276 ? 8.135 -5.322 -5.027 1.00 95.75 276 SER A N 1
ATOM 2188 C CA . SER A 1 276 ? 6.713 -5.510 -5.324 1.00 95.75 276 SER A CA 1
ATOM 2189 C C . SER A 1 276 ? 5.962 -6.268 -4.224 1.00 95.75 276 SER A C 1
ATOM 2191 O O . SER A 1 276 ? 6.474 -7.217 -3.632 1.00 95.75 276 SER A O 1
ATOM 2193 N N . ILE A 1 277 ? 4.719 -5.860 -3.956 1.00 95.12 277 ILE A N 1
ATOM 2194 C CA . ILE A 1 277 ? 3.777 -6.603 -3.099 1.00 95.12 277 ILE A CA 1
ATOM 2195 C C . ILE A 1 277 ? 2.938 -7.617 -3.885 1.00 95.12 277 ILE A C 1
ATOM 2197 O O . ILE A 1 277 ? 2.185 -8.375 -3.275 1.00 95.12 277 ILE A O 1
ATOM 2201 N N . TYR A 1 278 ? 3.045 -7.609 -5.215 1.00 93.31 278 TYR A N 1
ATOM 2202 C CA . TYR A 1 278 ? 2.283 -8.470 -6.112 1.00 93.31 278 TYR A CA 1
ATOM 2203 C C . TYR A 1 278 ? 3.076 -9.738 -6.419 1.00 93.31 278 TYR A C 1
ATOM 2205 O O . TYR A 1 278 ? 4.259 -9.691 -6.765 1.00 93.31 278 TYR A O 1
ATOM 2213 N N . SER A 1 279 ? 2.408 -10.879 -6.335 1.00 85.88 279 SER A N 1
ATOM 2214 C CA . SER A 1 279 ? 2.946 -12.179 -6.719 1.00 85.88 279 SER A CA 1
ATOM 2215 C C . SER A 1 279 ? 2.963 -12.360 -8.244 1.00 85.88 279 SER A C 1
ATOM 2217 O O . SER A 1 279 ? 2.344 -11.597 -8.979 1.00 85.88 279 SER A O 1
ATOM 2219 N N . HIS A 1 280 ? 3.678 -13.374 -8.745 1.00 71.19 280 HIS A N 1
ATOM 2220 C CA . HIS A 1 280 ? 3.681 -13.705 -10.182 1.00 71.19 280 HIS A CA 1
ATOM 2221 C C . HIS A 1 280 ? 2.291 -14.103 -10.716 1.00 71.19 280 HIS A C 1
ATOM 2223 O O . HIS A 1 280 ? 2.032 -13.928 -11.897 1.00 71.19 280 HIS A O 1
ATOM 2229 N N . SER A 1 281 ? 1.383 -14.611 -9.873 1.00 69.12 281 SER A N 1
ATOM 2230 C CA . SER A 1 281 ? 0.013 -14.940 -10.301 1.00 69.12 281 SER A CA 1
ATOM 2231 C C . SER A 1 281 ? -0.874 -13.713 -10.515 1.00 69.12 281 SER A C 1
ATOM 2233 O O . SER A 1 281 ? -1.979 -13.853 -11.023 1.00 69.12 281 SER A O 1
ATOM 2235 N N . ASP A 1 282 ? -0.409 -12.524 -10.128 1.00 71.25 282 ASP A N 1
ATOM 2236 C CA . ASP A 1 282 ? -1.170 -11.278 -10.259 1.00 71.25 282 ASP A CA 1
ATOM 2237 C C . ASP A 1 282 ? -0.912 -10.570 -11.607 1.00 71.25 282 ASP A C 1
ATOM 2239 O O . ASP A 1 282 ? -1.388 -9.450 -11.812 1.00 71.25 282 ASP A O 1
ATOM 2243 N N . ASP A 1 283 ? -0.148 -11.217 -12.500 1.00 62.94 283 ASP A N 1
ATOM 2244 C CA . ASP A 1 283 ? 0.170 -10.774 -13.866 1.00 62.94 283 ASP A CA 1
ATOM 2245 C C . ASP A 1 283 ? -0.869 -11.223 -14.923 1.00 62.94 283 ASP A C 1
ATOM 2247 O O . ASP A 1 283 ? -0.805 -10.761 -16.063 1.00 62.94 283 ASP A O 1
ATOM 2251 N N . GLU A 1 284 ? -1.826 -12.091 -14.556 1.00 48.97 284 GLU A N 1
ATOM 2252 C CA . GLU A 1 284 ? -2.904 -12.629 -15.418 1.00 48.97 284 GLU A CA 1
ATOM 2253 C C . GLU A 1 284 ? -4.274 -11.946 -15.166 1.00 48.97 284 GLU A C 1
ATOM 2255 O O . GLU A 1 284 ? -5.063 -11.750 -16.120 1.00 48.97 284 GLU A O 1
#